Protein AF-A0AAD9AFP1-F1 (afdb_monomer)

Sequence (268 aa):
MPNVSGFPTEAKDDAIKVLGLHLDYQLKWNVHITHTLAKVRQKMYQMRRVCGSTWGPDVLKLRHQYITSVRPIFAYTCALWYVVRRTKGTRCKWSLCQALVNKLETEQTQCLKQFFGAYQRVSGDILCKEFFVEKLCVFLGGSHPLNVAYREAKALVWMVADDELQLRIRADPKLAENSALRRLRRKQLIGDVVKKMSHFKSQDLWQKFVIRYLSQAAAFNENCPAIQGIWGQHNLKIWVDMPKAQSTILLHIRTGFNGLNATLHLDL

Foldseek 3Di:
DPPDPPDPPDDPDQFDADPNATHGPQLQCPVRLVVLLVVLVVQLVVCCVADALQDHDFLLVLLVCCVPPRLVSLLPPLLPQQADDDDPDDDPSNHHDVVSLVVQQVSCLVSLCGSQNHDPPFDSLLSCQLQVNFRSNLVSVLSHCVHVCVVVVVVVLCVVLVVVVVVVCVVPVVCPPDPVSVVVSSVVSSVVVSVVSSQVVSQVVLVVVLVVLCPDPPNQDNPQQSNDDTRDPVSNVVRPPDRSNRSSCVSCSNRQNNVDSHGPPPPD

Nearest PDB structures (foldseek):
  8ipt-assembly2_E  TM=1.413E-01  e=5.303E+00  Escherichia coli BL21(DE3)

Organism: NCBI:txid1836956

Secondary structure (DSSP, 8-state):
----TTS-SS-SSSEEEETTEEEETT---HHHHHHHHHHHHHHHHHHTTT--SS-SS-HHHHHHHIIIIIHHHHHTTHHHH-----SSSS--TTSPPHHHHHHHHHHHHHHHHHHHT--TTS-HHHHHHHTT---HHHHHHHH-TT-THHHHHHHHHHHHHHHHHHHHHHH-GGGSS-HHHHHHHHHHHHHHHHHHHHHHHHHHHHHHHHHHHHT-TT-S-TT-TTTSS-SSTHHHHTTTT--HHHHHHHHHHHHS-SSSSS------

pLDDT: mean 80.56, std 16.27, range [33.69, 97.81]

Radius of gyration: 21.83 Å; Cα contacts (8 Å, |Δi|>4): 255; chains: 1; bounding box: 66×41×58 Å

Mean predicted aligned error: 9.56 Å

Structure (mmCIF, N/CA/C/O backbone):
data_AF-A0AAD9AFP1-F1
#
_entry.id   AF-A0AAD9AFP1-F1
#
loop_
_atom_site.group_PDB
_atom_site.id
_atom_site.type_symbol
_atom_site.label_atom_id
_atom_site.label_alt_id
_atom_site.label_comp_id
_atom_site.label_asym_id
_atom_site.label_entity_id
_atom_site.label_seq_id
_atom_site.pdbx_PDB_ins_code
_atom_site.Cartn_x
_atom_site.Cartn_y
_atom_site.Cartn_z
_atom_site.occupancy
_atom_site.B_iso_or_equiv
_atom_site.auth_seq_id
_atom_site.auth_comp_id
_atom_site.auth_asym_id
_atom_site.auth_atom_id
_atom_site.pdbx_PDB_model_num
ATOM 1 N N . MET A 1 1 ? -34.773 -4.484 2.919 1.00 52.62 1 MET A N 1
ATOM 2 C CA . MET A 1 1 ? -33.947 -5.091 1.845 1.00 52.62 1 MET A CA 1
ATOM 3 C C . MET A 1 1 ? -34.736 -5.089 0.540 1.00 52.62 1 MET A C 1
ATOM 5 O O . MET A 1 1 ? -35.953 -4.956 0.627 1.00 52.62 1 MET A O 1
ATOM 9 N N . PRO A 1 2 ? -34.115 -5.221 -0.651 1.00 50.28 2 PRO A N 1
ATOM 10 C CA . PRO A 1 2 ? -34.875 -5.691 -1.808 1.00 50.28 2 PRO A CA 1
ATOM 11 C C . PRO A 1 2 ? -35.528 -7.025 -1.424 1.00 50.28 2 PRO A C 1
ATOM 13 O O . PRO A 1 2 ? -34.870 -7.865 -0.810 1.00 50.28 2 PRO A O 1
ATOM 16 N N . ASN A 1 3 ? -36.822 -7.175 -1.698 1.00 58.53 3 ASN A N 1
ATOM 17 C CA . ASN A 1 3 ? -37.579 -8.381 -1.370 1.00 58.53 3 ASN A CA 1
ATOM 18 C C . ASN A 1 3 ? -37.143 -9.514 -2.311 1.00 58.53 3 ASN A C 1
ATOM 20 O O . ASN A 1 3 ? -37.758 -9.755 -3.346 1.00 58.53 3 ASN A O 1
ATOM 24 N N . VAL A 1 4 ? -35.997 -10.118 -2.004 1.00 67.81 4 VAL A N 1
ATOM 25 C CA . VAL A 1 4 ? -35.438 -11.250 -2.737 1.00 67.81 4 VAL A CA 1
ATOM 26 C C . VAL A 1 4 ? -35.825 -12.507 -1.973 1.00 67.81 4 VAL A C 1
ATOM 28 O O . VAL A 1 4 ? -35.475 -12.658 -0.802 1.00 67.81 4 VAL A O 1
ATOM 31 N N . SER A 1 5 ? -36.552 -13.404 -2.633 1.00 66.00 5 SER A N 1
ATOM 32 C CA . SER A 1 5 ? -36.977 -14.686 -2.068 1.00 66.00 5 SER A CA 1
ATOM 33 C C . SER A 1 5 ? -35.794 -15.441 -1.448 1.00 66.00 5 SER A C 1
ATOM 35 O O . SER A 1 5 ? -34.781 -15.650 -2.117 1.00 66.00 5 SER A O 1
ATOM 37 N N . GLY A 1 6 ? -35.925 -15.857 -0.186 1.00 68.06 6 GLY A N 1
ATOM 38 C CA . GLY A 1 6 ? -34.900 -16.620 0.538 1.00 68.06 6 GLY A CA 1
ATOM 39 C C . GLY A 1 6 ? -33.896 -15.788 1.346 1.00 68.06 6 GLY A C 1
ATOM 40 O O . GLY A 1 6 ? -33.058 -16.372 2.031 1.00 68.06 6 GLY A O 1
ATOM 41 N N . PHE A 1 7 ? -33.972 -14.453 1.319 1.00 63.91 7 PHE A N 1
ATOM 42 C CA . PHE A 1 7 ? -33.204 -13.606 2.238 1.00 63.91 7 PHE A CA 1
ATOM 43 C C . PHE A 1 7 ? -33.975 -13.357 3.545 1.00 63.91 7 PHE A C 1
ATOM 45 O O . PHE A 1 7 ? -35.190 -13.159 3.493 1.00 63.91 7 PHE A O 1
ATOM 52 N N . PRO A 1 8 ? -33.294 -13.326 4.710 1.00 65.69 8 PRO A N 1
ATOM 53 C CA . PRO A 1 8 ? -33.932 -12.956 5.966 1.00 65.69 8 PRO A CA 1
ATOM 54 C C . PRO A 1 8 ? -34.554 -11.564 5.840 1.00 65.69 8 PRO A C 1
ATOM 56 O O . PRO A 1 8 ? -33.875 -10.607 5.460 1.00 65.69 8 PRO A O 1
ATOM 59 N N . THR A 1 9 ? -35.841 -11.450 6.165 1.00 61.22 9 THR A N 1
ATOM 60 C CA . THR A 1 9 ? -36.551 -10.163 6.214 1.00 61.22 9 THR A CA 1
ATOM 61 C C . THR A 1 9 ? -35.959 -9.258 7.298 1.00 61.22 9 THR A C 1
ATOM 63 O O . THR A 1 9 ? -35.863 -8.047 7.105 1.00 61.22 9 THR A O 1
ATOM 66 N N . GLU A 1 10 ? -35.465 -9.877 8.375 1.00 59.66 10 GLU A N 1
ATOM 67 C CA . GLU A 1 10 ? -34.724 -9.272 9.477 1.00 59.66 10 GLU A CA 1
ATOM 68 C C . GLU A 1 10 ? -33.545 -10.191 9.840 1.00 59.66 10 GLU A C 1
ATOM 70 O O . GLU A 1 10 ? -33.703 -11.378 10.120 1.00 59.66 10 GLU A O 1
ATOM 75 N N . ALA A 1 11 ? -32.331 -9.665 9.790 1.00 56.94 11 ALA A N 1
ATOM 76 C CA . ALA A 1 11 ? -31.137 -10.264 10.373 1.00 56.94 11 ALA A CA 1
ATOM 77 C C . ALA A 1 11 ? -31.038 -9.875 11.852 1.00 56.94 11 ALA A C 1
ATOM 79 O O . ALA A 1 11 ? -31.116 -8.698 12.204 1.00 56.94 11 ALA A O 1
ATOM 80 N N . LYS A 1 12 ? -30.828 -10.889 12.697 1.00 58.97 12 LYS A N 1
ATOM 81 C CA . LYS A 1 12 ? -30.566 -10.749 14.139 1.00 58.97 12 LYS A CA 1
ATOM 82 C C . LYS A 1 12 ? -29.267 -9.987 14.447 1.00 58.97 12 LYS A C 1
ATOM 84 O O . LYS A 1 12 ? -29.145 -9.435 15.532 1.00 58.97 12 LYS A O 1
ATOM 89 N N . ASP A 1 13 ? -28.345 -9.944 13.484 1.00 64.50 13 ASP A N 1
ATOM 90 C CA . ASP A 1 13 ? -27.080 -9.209 13.526 1.00 64.50 13 ASP A CA 1
ATOM 91 C C . ASP A 1 13 ? -27.130 -8.032 12.532 1.00 64.50 13 ASP A C 1
ATOM 93 O O . ASP A 1 13 ? -27.730 -8.157 11.464 1.00 64.50 13 ASP A O 1
ATOM 97 N N . ASP A 1 14 ? -26.447 -6.916 12.816 1.00 75.62 14 ASP A N 1
ATOM 98 C CA . ASP A 1 14 ? -26.404 -5.693 11.977 1.00 75.62 14 ASP A CA 1
ATOM 99 C C . ASP A 1 14 ? -25.990 -5.914 10.496 1.00 75.62 14 ASP A C 1
ATOM 101 O O . ASP A 1 14 ? -26.067 -4.995 9.674 1.00 75.62 14 ASP A O 1
ATOM 105 N N . ALA A 1 15 ? -25.517 -7.113 10.127 1.00 82.56 15 ALA A N 1
ATOM 106 C CA . ALA A 1 15 ? -25.161 -7.471 8.758 1.00 82.56 15 ALA A CA 1
ATOM 107 C C . ALA A 1 15 ? -25.359 -8.965 8.440 1.00 82.56 15 ALA A C 1
ATOM 109 O O . ALA A 1 15 ? -25.076 -9.840 9.255 1.00 82.56 15 ALA A O 1
ATOM 110 N N . ILE A 1 16 ? -25.717 -9.266 7.188 1.00 87.25 16 ILE A N 1
ATOM 111 C CA . ILE A 1 16 ? -25.839 -10.634 6.656 1.00 87.25 16 ILE A CA 1
ATOM 112 C C . ILE A 1 16 ? -24.536 -11.044 5.967 1.00 87.25 16 ILE A C 1
ATOM 114 O O . ILE A 1 16 ? -23.985 -10.293 5.160 1.00 87.25 16 ILE A O 1
ATOM 118 N N . LYS A 1 17 ? -24.048 -12.261 6.225 1.00 88.75 17 LYS A N 1
ATOM 119 C CA . LYS A 1 17 ? -22.860 -12.802 5.553 1.00 88.75 17 LYS A CA 1
ATOM 120 C C . LYS A 1 17 ? -23.237 -13.544 4.267 1.00 88.75 17 LYS A C 1
ATOM 122 O O . LYS A 1 17 ? -23.868 -14.592 4.320 1.00 88.75 17 LYS A O 1
ATOM 127 N N . VAL A 1 18 ? -22.768 -13.056 3.120 1.00 88.12 18 VAL A N 1
ATOM 128 C CA . VAL A 1 18 ? -22.972 -13.671 1.796 1.00 88.12 18 VAL A CA 1
ATOM 129 C C . VAL A 1 18 ? -21.621 -13.899 1.135 1.00 88.12 18 VAL A C 1
ATOM 131 O O . VAL A 1 18 ? -20.895 -12.945 0.879 1.00 88.12 18 VAL A O 1
ATOM 134 N N . LEU A 1 19 ? -21.248 -15.159 0.880 1.00 87.69 19 LEU A N 1
ATOM 135 C CA . LEU A 1 19 ? -19.955 -15.522 0.270 1.00 87.69 19 LEU A CA 1
ATOM 136 C C . LEU A 1 19 ? -18.740 -14.853 0.960 1.00 87.69 19 LEU A C 1
ATOM 138 O O . LEU A 1 19 ? -17.731 -14.560 0.337 1.00 87.69 19 LEU A O 1
ATOM 142 N N . GLY A 1 20 ? -18.826 -14.570 2.265 1.00 86.19 20 GLY A N 1
ATOM 143 C CA . GLY A 1 20 ? -17.767 -13.885 3.021 1.00 86.19 20 GLY A CA 1
ATOM 144 C C . GLY A 1 20 ? -17.787 -12.349 2.974 1.00 86.19 20 GLY A C 1
ATOM 145 O O . GLY A 1 20 ? -16.984 -11.732 3.678 1.00 86.19 20 GLY A O 1
ATOM 146 N N . LEU A 1 21 ? -18.703 -11.738 2.216 1.00 89.38 21 LEU A N 1
ATOM 147 C CA . LEU A 1 21 ? -19.071 -10.321 2.296 1.00 89.38 21 LEU A CA 1
ATOM 148 C C . LEU A 1 21 ? -20.077 -10.119 3.436 1.00 89.38 21 LEU A C 1
ATOM 150 O O . LEU A 1 21 ? -20.989 -10.924 3.587 1.00 89.38 21 LEU A O 1
ATOM 154 N N . HIS A 1 22 ? -19.933 -9.048 4.218 1.00 90.06 22 HIS A N 1
ATOM 155 C CA . HIS A 1 22 ? -20.908 -8.688 5.254 1.00 90.06 22 HIS A CA 1
ATOM 156 C C . HIS A 1 22 ? -21.752 -7.510 4.753 1.00 90.06 22 HIS A C 1
ATOM 158 O O . HIS A 1 22 ? -21.245 -6.404 4.571 1.00 90.06 22 HIS A O 1
ATOM 164 N N . LEU A 1 23 ? -23.027 -7.762 4.485 1.00 86.25 23 LEU A N 1
ATOM 165 C CA . LEU A 1 23 ? -23.978 -6.809 3.925 1.00 86.25 23 LEU A CA 1
ATOM 166 C C . LEU A 1 23 ? -24.807 -6.176 5.043 1.00 86.25 23 LEU A C 1
ATOM 168 O O . LEU A 1 23 ? -25.664 -6.832 5.625 1.00 86.25 23 LEU A O 1
ATOM 172 N N . ASP A 1 24 ? -24.544 -4.901 5.315 1.00 83.38 24 ASP A N 1
ATOM 173 C CA . ASP A 1 24 ? -25.353 -4.042 6.191 1.00 83.38 24 ASP A CA 1
ATOM 174 C C . ASP A 1 24 ? -26.558 -3.499 5.399 1.00 83.38 24 ASP A C 1
ATOM 176 O O . ASP A 1 24 ? -26.414 -3.118 4.233 1.00 83.38 24 ASP A O 1
ATOM 180 N N . TYR A 1 25 ? -27.738 -3.423 6.018 1.00 78.25 25 TYR A N 1
ATOM 181 C CA . TYR A 1 25 ? -28.971 -2.896 5.416 1.00 78.25 25 TYR A CA 1
ATOM 182 C C . TYR A 1 25 ? -28.838 -1.490 4.842 1.00 78.25 25 TYR A C 1
ATOM 184 O O . TYR A 1 25 ? -29.485 -1.148 3.852 1.00 78.25 25 TYR A O 1
ATOM 192 N N . GLN A 1 26 ? -28.017 -0.660 5.479 1.00 77.44 26 GLN A N 1
ATOM 193 C CA . GLN A 1 26 ? -27.782 0.717 5.069 1.00 77.44 26 GLN A CA 1
ATOM 194 C C . GLN A 1 26 ? -26.613 0.829 4.081 1.00 77.44 26 GLN A C 1
ATOM 196 O O . GLN A 1 26 ? -26.306 1.934 3.634 1.00 77.44 26 GLN A O 1
ATOM 201 N N . LEU A 1 27 ? -25.960 -0.295 3.744 1.00 79.81 27 LEU A N 1
ATOM 202 C CA . LEU A 1 27 ? -24.756 -0.377 2.912 1.00 79.81 27 LEU A CA 1
ATOM 203 C C . LEU A 1 27 ? -23.670 0.602 3.383 1.00 79.81 27 LEU A C 1
ATOM 205 O O . LEU A 1 27 ? -22.978 1.235 2.587 1.00 79.81 27 LEU A O 1
ATOM 209 N N . LYS A 1 28 ? -23.521 0.742 4.707 1.00 82.88 28 LYS A N 1
ATOM 210 C CA . LYS A 1 28 ? -22.452 1.548 5.311 1.00 82.88 28 LYS A CA 1
ATOM 211 C C . LYS A 1 28 ? -21.095 0.849 5.256 1.00 82.88 28 LYS A C 1
ATOM 213 O O . LYS A 1 28 ? -20.069 1.514 5.363 1.00 82.88 28 LYS A O 1
ATOM 218 N N . TRP A 1 29 ? -21.089 -0.478 5.117 1.00 88.25 29 TRP A N 1
ATOM 219 C CA . TRP A 1 29 ? -19.901 -1.336 5.013 1.00 88.25 29 TRP A CA 1
ATOM 220 C C . TRP A 1 29 ? -18.992 -1.383 6.252 1.00 88.25 29 TRP A C 1
ATOM 222 O O . TRP A 1 29 ? -17.948 -2.027 6.200 1.00 88.25 29 TRP A O 1
ATOM 232 N N . ASN A 1 30 ? -19.370 -0.776 7.383 1.00 89.75 30 ASN A N 1
ATOM 233 C CA . ASN A 1 30 ? -18.541 -0.764 8.598 1.00 89.75 30 ASN A CA 1
ATOM 234 C C . ASN A 1 30 ? -18.188 -2.180 9.074 1.00 89.75 30 ASN A C 1
ATOM 236 O O . ASN A 1 30 ? -17.012 -2.491 9.251 1.00 89.75 30 ASN A O 1
ATOM 240 N N . VAL A 1 31 ? -19.200 -3.042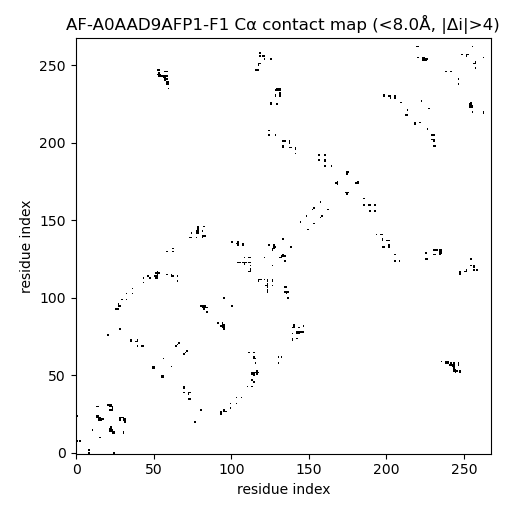 9.224 1.00 91.00 31 VAL A N 1
ATOM 241 C CA . VAL A 1 31 ? -19.030 -4.433 9.673 1.00 91.00 31 VAL A CA 1
ATOM 242 C C . VAL A 1 31 ? -18.117 -5.202 8.717 1.00 91.00 31 VAL A C 1
ATOM 244 O O . VAL A 1 31 ? -17.180 -5.874 9.150 1.00 91.00 31 VAL A O 1
ATOM 247 N N . HIS A 1 32 ? -18.318 -5.038 7.404 1.00 92.44 32 HIS A N 1
ATOM 248 C CA . HIS A 1 32 ? -17.470 -5.671 6.397 1.00 92.44 32 HIS A CA 1
ATOM 249 C C . HIS A 1 32 ? -16.009 -5.245 6.508 1.00 92.44 32 HIS A C 1
ATOM 251 O O . HIS A 1 32 ? -15.131 -6.105 6.559 1.00 92.44 32 HIS A O 1
ATOM 257 N N . ILE A 1 33 ? -15.744 -3.938 6.579 1.00 93.69 33 ILE A N 1
ATOM 258 C CA . ILE A 1 33 ? -14.379 -3.423 6.694 1.00 93.69 33 ILE A CA 1
ATOM 259 C C . ILE A 1 33 ? -13.726 -3.942 7.974 1.00 93.69 33 ILE A C 1
ATOM 261 O O . ILE A 1 33 ? -12.599 -4.420 7.907 1.00 93.69 33 ILE A O 1
ATOM 265 N N . THR A 1 34 ? -14.423 -3.946 9.112 1.00 94.38 34 THR A N 1
ATOM 266 C CA . THR A 1 34 ? -13.888 -4.490 10.371 1.00 94.38 34 THR A CA 1
ATOM 267 C C . THR A 1 34 ? -13.458 -5.952 10.224 1.00 94.38 34 THR A C 1
ATOM 269 O O . THR A 1 34 ? -12.332 -6.295 10.590 1.00 94.38 34 THR A O 1
ATOM 272 N N . HIS A 1 35 ? -14.289 -6.806 9.620 1.00 94.56 35 HIS A N 1
ATOM 273 C CA . HIS A 1 35 ? -13.925 -8.204 9.367 1.00 94.56 35 HIS A CA 1
ATOM 274 C C . HIS A 1 35 ? -12.781 -8.358 8.356 1.00 94.56 35 HIS A C 1
ATOM 276 O O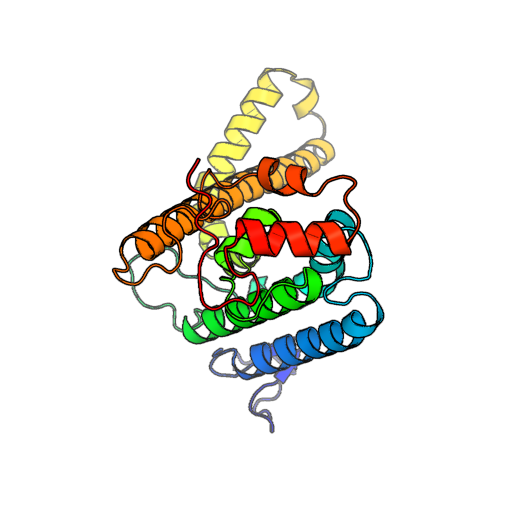 . HIS A 1 35 ? -11.896 -9.192 8.552 1.00 94.56 35 HIS A O 1
ATOM 282 N N . THR A 1 36 ? -12.761 -7.561 7.287 1.00 95.81 36 THR A N 1
ATOM 283 C CA . THR A 1 36 ? -11.671 -7.567 6.300 1.00 95.81 36 THR A CA 1
ATOM 284 C C . THR A 1 36 ? -10.345 -7.174 6.952 1.00 95.81 36 THR A C 1
ATOM 286 O O . THR A 1 36 ? -9.343 -7.864 6.770 1.00 95.81 36 THR A O 1
ATOM 289 N N . LEU A 1 37 ? -10.340 -6.131 7.786 1.00 97.06 37 LEU A N 1
ATOM 290 C CA . LEU A 1 37 ? -9.156 -5.706 8.533 1.00 97.06 37 LEU A CA 1
ATOM 291 C C . LEU A 1 37 ? -8.719 -6.747 9.565 1.00 97.06 37 LEU A C 1
ATOM 293 O O . LEU A 1 37 ? -7.524 -6.988 9.708 1.00 97.06 37 LEU A O 1
ATOM 297 N N . ALA A 1 38 ? -9.653 -7.423 10.237 1.00 96.88 38 ALA A N 1
ATOM 298 C CA . ALA A 1 38 ? -9.321 -8.528 11.135 1.00 96.88 38 ALA A CA 1
ATOM 299 C C . ALA A 1 38 ? -8.590 -9.664 10.397 1.00 96.88 38 ALA A C 1
ATOM 301 O O . ALA A 1 38 ? -7.555 -10.133 10.869 1.00 96.88 38 ALA A O 1
ATOM 302 N N . LYS A 1 39 ? -9.053 -10.045 9.196 1.00 97.00 39 LYS A N 1
ATOM 303 C CA . LYS A 1 39 ? -8.369 -11.040 8.348 1.00 97.00 39 LYS A CA 1
ATOM 304 C C . LYS A 1 39 ? -6.976 -10.579 7.924 1.00 97.00 39 LYS A C 1
ATOM 306 O O . LYS A 1 39 ? -6.029 -11.362 7.972 1.00 97.00 39 LYS A O 1
ATOM 311 N N . VAL A 1 40 ? -6.834 -9.311 7.534 1.00 97.81 40 VAL A N 1
ATOM 312 C CA . VAL A 1 40 ? -5.529 -8.725 7.192 1.00 97.81 40 VAL A CA 1
ATOM 313 C C . VAL A 1 40 ? -4.590 -8.786 8.392 1.00 97.81 40 VAL A C 1
ATOM 315 O O . VAL A 1 40 ? -3.480 -9.292 8.267 1.00 97.81 40 VAL A O 1
ATOM 318 N N . ARG A 1 41 ? -5.034 -8.352 9.572 1.00 97.44 41 ARG A N 1
ATOM 319 C CA . ARG A 1 41 ? -4.228 -8.375 10.800 1.00 97.44 41 ARG A CA 1
ATOM 320 C C . ARG A 1 41 ? -3.841 -9.792 11.210 1.00 97.44 41 ARG A C 1
ATOM 322 O O . ARG A 1 41 ? -2.694 -10.014 11.584 1.00 97.44 41 ARG A O 1
ATOM 329 N N . GLN A 1 42 ? -4.742 -10.763 11.066 1.00 97.31 42 GLN A N 1
ATOM 330 C CA . GLN A 1 42 ? -4.425 -12.176 11.279 1.00 97.31 42 GLN A CA 1
ATOM 331 C C . GLN A 1 42 ? -3.335 -12.653 10.310 1.00 97.31 42 GLN A C 1
ATOM 333 O O . GLN A 1 42 ? -2.376 -13.305 10.729 1.00 97.31 42 GLN A O 1
ATOM 338 N N . LYS A 1 43 ? -3.424 -12.280 9.026 1.00 96.50 43 LYS A N 1
ATOM 339 C CA . LYS A 1 43 ? -2.372 -12.583 8.050 1.00 96.50 43 LYS A CA 1
ATOM 340 C C . LYS A 1 43 ? -1.050 -11.922 8.439 1.00 96.50 43 LYS A C 1
ATOM 342 O O . LYS A 1 43 ? -0.018 -12.585 8.432 1.00 96.50 43 LYS A O 1
ATOM 347 N N . MET A 1 44 ? -1.075 -10.653 8.837 1.00 96.00 44 MET A N 1
ATOM 348 C CA . MET A 1 44 ? 0.109 -9.922 9.292 1.00 96.00 44 MET A CA 1
ATOM 349 C C . MET A 1 44 ? 0.743 -10.551 10.533 1.00 96.00 44 MET A C 1
ATOM 351 O O . MET A 1 44 ? 1.967 -10.612 10.617 1.00 96.00 44 MET A O 1
ATOM 355 N N . TYR A 1 45 ? -0.058 -11.069 11.467 1.00 96.12 45 TYR A N 1
ATOM 356 C CA . TYR A 1 45 ? 0.438 -11.798 12.632 1.00 96.12 45 TYR A CA 1
ATOM 357 C C . TYR A 1 45 ? 1.233 -13.041 12.216 1.00 96.12 45 TYR A C 1
ATOM 359 O O . TYR A 1 45 ? 2.352 -13.238 12.683 1.00 96.12 45 TYR A O 1
ATOM 367 N N . GLN A 1 46 ? 0.724 -13.823 11.259 1.00 94.50 46 GLN A N 1
ATOM 368 C CA . GLN A 1 46 ? 1.456 -14.966 10.701 1.00 94.50 46 GLN A CA 1
ATOM 369 C C . GLN A 1 46 ? 2.762 -14.534 10.017 1.00 94.50 46 GLN A C 1
ATOM 371 O O . GLN A 1 46 ? 3.783 -15.205 10.154 1.00 94.50 46 GLN A O 1
ATOM 376 N N . MET A 1 47 ? 2.758 -13.397 9.314 1.00 93.62 47 MET A N 1
ATOM 377 C CA . MET A 1 47 ? 3.949 -12.888 8.621 1.00 93.62 47 MET A CA 1
ATOM 378 C C . MET A 1 47 ? 5.073 -12.454 9.566 1.00 93.62 47 MET A C 1
ATOM 380 O O . MET A 1 47 ? 6.225 -12.459 9.144 1.00 93.62 47 MET A O 1
ATOM 384 N N . ARG A 1 48 ? 4.796 -12.180 10.851 1.00 93.56 48 ARG A N 1
ATOM 385 C CA . ARG A 1 48 ? 5.850 -11.902 11.852 1.00 93.56 48 ARG A CA 1
ATOM 386 C C . ARG A 1 48 ? 6.834 -13.060 12.028 1.00 93.56 48 ARG A C 1
ATOM 388 O O . ARG A 1 48 ? 7.944 -12.845 12.492 1.00 93.56 48 ARG A O 1
ATOM 395 N N . ARG A 1 49 ? 6.432 -14.281 11.660 1.00 92.38 49 ARG A N 1
ATOM 396 C CA . ARG A 1 49 ? 7.288 -15.476 11.696 1.00 92.38 49 ARG A CA 1
ATOM 397 C C . ARG A 1 49 ? 8.158 -15.635 10.447 1.00 92.38 49 ARG A C 1
ATOM 399 O O . ARG A 1 49 ? 9.067 -16.451 10.457 1.00 92.38 49 ARG A O 1
ATOM 406 N N . VAL A 1 50 ? 7.866 -14.889 9.381 1.00 90.25 50 VAL A N 1
ATOM 407 C CA . VAL A 1 50 ? 8.543 -14.994 8.076 1.00 90.25 50 VAL A CA 1
ATOM 408 C C . VAL A 1 50 ? 9.513 -13.839 7.853 1.00 90.25 50 VAL A C 1
ATOM 410 O O . VAL A 1 50 ? 10.552 -14.017 7.222 1.00 90.25 50 VAL A O 1
ATOM 413 N N . CYS A 1 51 ? 9.183 -12.657 8.366 1.00 92.19 51 CYS A N 1
ATOM 414 C CA . CYS A 1 51 ? 10.035 -11.486 8.260 1.00 92.19 51 CYS A CA 1
ATOM 415 C C . CYS A 1 51 ? 9.950 -10.616 9.513 1.00 92.19 51 CYS A C 1
ATOM 417 O O . CYS A 1 51 ? 8.877 -10.441 10.102 1.00 92.19 51 CYS A O 1
ATOM 419 N N . GLY A 1 52 ? 11.083 -10.013 9.858 1.00 90.38 52 GLY A N 1
ATOM 420 C CA . GLY A 1 52 ? 11.191 -8.971 10.866 1.00 90.38 52 GLY A CA 1
ATOM 421 C C . GLY A 1 52 ? 11.720 -7.671 10.275 1.00 90.38 52 GLY A C 1
ATOM 422 O O . GLY A 1 52 ? 11.724 -7.460 9.061 1.00 90.38 52 GLY A O 1
ATOM 423 N N . SER A 1 53 ? 12.185 -6.786 11.155 1.00 89.50 53 SER A N 1
ATOM 424 C CA . SER A 1 53 ? 12.754 -5.500 10.753 1.00 89.50 53 SER A CA 1
ATOM 425 C C . SER A 1 53 ? 14.022 -5.678 9.920 1.00 89.50 53 SER A C 1
ATOM 427 O O . SER A 1 53 ? 14.117 -5.104 8.843 1.00 89.50 53 SER A O 1
ATOM 429 N N . THR A 1 54 ? 14.967 -6.502 10.375 1.00 90.94 54 THR A N 1
ATOM 430 C CA . THR A 1 54 ? 16.291 -6.679 9.748 1.00 90.94 54 THR A CA 1
ATOM 431 C C . THR A 1 54 ? 16.524 -8.065 9.149 1.00 90.94 54 THR A C 1
ATOM 433 O O . THR A 1 54 ? 17.501 -8.261 8.435 1.00 90.94 54 THR A O 1
ATOM 436 N N . TRP A 1 55 ? 15.626 -9.023 9.380 1.00 93.38 55 TRP A N 1
ATOM 437 C CA . TRP A 1 55 ? 15.746 -10.400 8.896 1.00 93.38 55 TRP A CA 1
ATOM 438 C C . TRP A 1 55 ? 14.541 -10.811 8.046 1.00 93.38 55 TRP A C 1
ATOM 440 O O . TRP A 1 55 ? 13.453 -10.238 8.154 1.00 93.38 55 TRP A O 1
ATOM 450 N N . GLY A 1 56 ? 14.737 -11.820 7.199 1.00 93.75 56 GLY A N 1
ATOM 451 C CA . GLY A 1 56 ? 13.723 -12.344 6.285 1.00 93.75 56 GLY A CA 1
ATOM 452 C C . GLY A 1 56 ? 14.145 -12.243 4.815 1.00 93.75 56 GLY A C 1
ATOM 453 O O . GLY A 1 56 ? 15.315 -11.984 4.526 1.00 93.75 56 GLY A O 1
ATOM 454 N N . PRO A 1 57 ? 13.202 -12.465 3.884 1.00 93.69 57 PRO A N 1
ATOM 455 C CA . PRO A 1 57 ? 13.456 -12.389 2.449 1.00 93.69 57 PRO A CA 1
ATOM 456 C C . PRO A 1 57 ? 13.875 -10.991 1.974 1.00 93.69 57 PRO A C 1
ATOM 458 O O . PRO A 1 57 ? 13.636 -9.988 2.649 1.00 93.69 57 PRO A O 1
ATOM 461 N N . ASP A 1 58 ? 14.443 -10.931 0.768 1.00 92.62 58 ASP A N 1
ATOM 462 C CA . ASP A 1 58 ? 14.717 -9.671 0.073 1.00 92.62 58 ASP A CA 1
ATOM 463 C C . ASP A 1 58 ? 13.439 -8.836 -0.165 1.00 92.62 58 ASP A C 1
ATOM 465 O O . ASP A 1 58 ? 12.300 -9.319 -0.109 1.00 92.62 58 ASP A O 1
ATOM 469 N N . VAL A 1 59 ? 13.626 -7.540 -0.431 1.00 93.75 59 VAL A N 1
ATOM 470 C CA . VAL A 1 59 ? 12.528 -6.575 -0.614 1.00 93.75 59 VAL A CA 1
ATOM 471 C C . VAL A 1 59 ? 11.597 -6.970 -1.760 1.00 93.75 59 VAL A C 1
ATOM 473 O O . VAL A 1 59 ? 10.383 -6.769 -1.660 1.00 93.75 59 VAL A O 1
ATOM 476 N N . LEU A 1 60 ? 12.127 -7.549 -2.840 1.00 94.38 60 LEU A N 1
ATOM 477 C CA . LEU A 1 60 ? 11.333 -7.943 -4.003 1.00 94.38 60 LEU A CA 1
ATOM 478 C C . LEU A 1 60 ? 10.378 -9.087 -3.658 1.00 94.38 60 LEU A C 1
ATOM 480 O O . LEU A 1 60 ? 9.188 -9.013 -3.984 1.00 94.38 60 LEU A O 1
ATOM 484 N N . LYS A 1 61 ? 10.864 -10.105 -2.943 1.00 95.12 61 LYS A N 1
ATOM 485 C CA . LYS A 1 61 ? 10.067 -11.224 -2.430 1.00 95.12 61 LYS A CA 1
ATOM 486 C C . LYS A 1 61 ? 9.041 -10.747 -1.415 1.00 95.12 61 LYS A C 1
ATOM 488 O O . LYS A 1 61 ? 7.881 -11.141 -1.509 1.00 95.12 61 LYS A O 1
ATOM 493 N N . LEU A 1 62 ? 9.411 -9.844 -0.508 1.00 94.62 62 LEU A N 1
ATOM 494 C CA . LEU A 1 62 ? 8.479 -9.258 0.463 1.00 94.62 62 LEU A CA 1
ATOM 495 C C . LEU A 1 62 ? 7.363 -8.461 -0.216 1.00 94.62 62 LEU A C 1
ATOM 497 O O . LEU A 1 62 ? 6.183 -8.634 0.095 1.00 94.62 62 LEU A O 1
ATOM 501 N N . ARG A 1 63 ? 7.712 -7.627 -1.201 1.00 95.81 63 ARG A N 1
ATOM 502 C CA . ARG A 1 63 ? 6.739 -6.913 -2.031 1.00 95.81 63 ARG A CA 1
ATOM 503 C C . ARG A 1 63 ? 5.821 -7.892 -2.752 1.00 95.81 63 ARG A C 1
ATOM 505 O O . ARG A 1 63 ? 4.605 -7.697 -2.757 1.00 95.81 63 ARG A O 1
ATOM 512 N N . HIS A 1 64 ? 6.386 -8.931 -3.361 1.00 95.62 64 HIS A N 1
ATOM 513 C CA . HIS A 1 64 ? 5.614 -9.964 -4.036 1.00 95.62 64 HIS A CA 1
ATOM 514 C C . HIS A 1 64 ? 4.630 -10.631 -3.067 1.00 95.62 64 HIS A C 1
ATOM 516 O O . HIS A 1 64 ? 3.443 -10.707 -3.363 1.00 95.62 64 HIS A O 1
ATOM 522 N N . GLN A 1 65 ? 5.082 -10.993 -1.868 1.00 94.88 65 GLN A N 1
ATOM 523 C CA . GLN A 1 65 ? 4.265 -11.600 -0.822 1.00 94.88 65 GLN A CA 1
ATOM 524 C C . GLN A 1 65 ? 3.138 -10.681 -0.328 1.00 94.88 65 GLN A C 1
ATOM 526 O O . GLN A 1 65 ? 2.016 -11.149 -0.123 1.00 94.88 65 GLN A O 1
ATOM 531 N N . TYR A 1 66 ? 3.372 -9.372 -0.190 1.00 96.06 66 TYR A N 1
ATOM 532 C CA . TYR A 1 66 ? 2.296 -8.410 0.082 1.00 96.06 66 TYR A CA 1
ATOM 533 C C . TYR A 1 66 ? 1.233 -8.435 -1.030 1.00 96.06 66 TYR A C 1
ATOM 535 O O . TYR A 1 66 ? 0.033 -8.518 -0.752 1.00 96.06 66 TYR A O 1
ATOM 543 N N . ILE A 1 67 ? 1.669 -8.400 -2.294 1.00 95.75 67 ILE A N 1
ATOM 544 C CA . ILE A 1 67 ? 0.784 -8.381 -3.468 1.00 95.75 67 ILE A CA 1
ATOM 545 C C . ILE A 1 67 ? -0.017 -9.678 -3.600 1.00 95.75 67 ILE A C 1
ATOM 547 O O . ILE A 1 67 ? -1.189 -9.620 -3.963 1.00 95.75 67 ILE A O 1
ATOM 551 N N . THR A 1 68 ? 0.582 -10.831 -3.313 1.00 96.06 68 THR A N 1
ATOM 552 C CA . THR A 1 68 ? -0.056 -12.139 -3.517 1.00 96.06 68 THR A CA 1
ATOM 553 C C . THR A 1 68 ? -0.843 -12.635 -2.313 1.00 96.06 68 THR A C 1
ATOM 555 O O . THR A 1 68 ? -1.728 -13.466 -2.488 1.00 96.06 68 THR A O 1
ATOM 558 N N . SER A 1 69 ? -0.568 -12.141 -1.101 1.00 94.88 69 SER A N 1
ATOM 559 C CA . SER A 1 69 ? -1.166 -12.707 0.118 1.00 94.88 69 SER A CA 1
ATOM 560 C C . SER A 1 69 ? -1.977 -11.730 0.968 1.00 94.88 69 SER A C 1
ATOM 562 O O . SER A 1 69 ? -2.921 -12.159 1.626 1.00 94.88 69 SER A O 1
ATOM 564 N N . VAL A 1 70 ? -1.663 -10.431 0.945 1.00 96.50 70 VAL A N 1
ATOM 565 C CA . VAL A 1 70 ? -2.376 -9.412 1.740 1.00 96.50 70 VAL A CA 1
ATOM 566 C C . VAL A 1 70 ? -3.322 -8.602 0.867 1.00 96.50 70 VAL A C 1
ATOM 568 O O . VAL A 1 70 ? -4.508 -8.483 1.171 1.00 96.50 70 VAL A O 1
ATOM 571 N N . ARG A 1 71 ? -2.828 -8.087 -0.262 1.00 95.62 71 ARG A N 1
ATOM 572 C CA . ARG A 1 71 ? -3.628 -7.302 -1.210 1.00 95.62 71 ARG A CA 1
ATOM 573 C C . ARG A 1 71 ? -4.918 -8.012 -1.663 1.00 95.62 71 ARG A C 1
ATOM 575 O O . ARG A 1 71 ? -5.940 -7.329 -1.734 1.00 95.62 71 ARG A O 1
ATOM 582 N N . PRO A 1 72 ? -4.948 -9.339 -1.910 1.00 95.50 72 PRO A N 1
ATOM 583 C CA . PRO A 1 72 ? -6.179 -10.018 -2.311 1.00 95.50 72 PRO A CA 1
ATOM 584 C C . PRO A 1 72 ? -7.248 -10.042 -1.217 1.00 95.50 72 PRO A C 1
ATOM 586 O O . PRO A 1 72 ? -8.430 -10.036 -1.544 1.00 95.50 72 PRO A O 1
ATOM 589 N N . ILE A 1 73 ? -6.862 -10.001 0.065 1.00 96.06 73 ILE A N 1
ATOM 590 C CA . ILE A 1 73 ? -7.816 -9.921 1.183 1.00 96.06 73 ILE A CA 1
ATOM 591 C C . ILE A 1 73 ? -8.608 -8.614 1.088 1.00 96.06 73 ILE A C 1
ATOM 593 O O . ILE A 1 73 ? -9.826 -8.622 1.241 1.00 96.06 73 ILE A O 1
ATOM 597 N N . PHE A 1 74 ? -7.933 -7.508 0.761 1.00 94.56 74 PHE A N 1
ATOM 598 C CA . PHE A 1 74 ? -8.595 -6.231 0.504 1.00 94.56 74 PHE A CA 1
ATOM 599 C C . PHE A 1 74 ? -9.383 -6.217 -0.811 1.00 94.56 74 PHE A C 1
ATOM 601 O O . PHE A 1 74 ? -10.442 -5.607 -0.879 1.00 94.56 74 PHE A O 1
ATOM 608 N N . ALA A 1 75 ? -8.871 -6.841 -1.875 1.00 92.12 75 ALA A N 1
ATOM 609 C CA . ALA A 1 75 ? -9.537 -6.829 -3.182 1.00 92.12 75 ALA A CA 1
ATOM 610 C C . ALA A 1 75 ? -10.754 -7.753 -3.261 1.00 92.12 75 ALA A C 1
ATOM 612 O O . ALA A 1 75 ? -11.570 -7.605 -4.177 1.00 92.12 75 ALA A O 1
ATOM 613 N N . TYR A 1 76 ? -10.891 -8.702 -2.335 1.00 92.06 76 TYR A N 1
ATOM 614 C CA . TYR A 1 76 ? -11.999 -9.637 -2.347 1.00 92.06 76 TYR A CA 1
ATOM 615 C C . TYR A 1 76 ? -13.334 -8.889 -2.352 1.00 92.06 76 TYR A C 1
ATOM 617 O O . TYR A 1 76 ? -13.618 -8.061 -1.485 1.00 92.06 76 TYR A O 1
ATOM 625 N N . THR A 1 77 ? -14.163 -9.169 -3.359 1.00 84.00 77 THR A N 1
ATOM 626 C CA . THR A 1 77 ? -15.479 -8.538 -3.564 1.00 84.00 77 THR A CA 1
ATOM 627 C C . THR A 1 77 ? -15.471 -7.002 -3.630 1.00 84.00 77 THR A C 1
ATOM 629 O O . THR A 1 77 ? -16.532 -6.391 -3.539 1.00 84.00 77 THR A O 1
ATOM 632 N N . CYS A 1 78 ? -14.316 -6.355 -3.852 1.00 86.88 78 CYS A N 1
ATOM 633 C CA . CYS A 1 78 ? -14.211 -4.886 -3.893 1.00 86.88 78 CYS A CA 1
ATOM 634 C C . CYS A 1 78 ? -15.119 -4.238 -4.947 1.00 86.88 78 CYS A C 1
ATOM 636 O O . CYS A 1 78 ? -15.591 -3.123 -4.756 1.00 86.88 78 CYS A O 1
ATOM 638 N N . ALA A 1 79 ? -15.441 -4.985 -6.004 1.00 79.31 79 ALA A N 1
ATOM 639 C CA . ALA A 1 79 ? -16.427 -4.647 -7.025 1.00 79.31 79 ALA A CA 1
ATOM 640 C C . ALA A 1 79 ? -17.844 -4.348 -6.497 1.00 79.31 79 ALA A C 1
ATOM 642 O O . ALA A 1 79 ? -18.665 -3.829 -7.243 1.00 79.31 79 ALA A O 1
ATOM 643 N N . LEU A 1 80 ? -18.165 -4.759 -5.270 1.00 82.31 80 LEU A N 1
ATOM 644 C CA . LEU A 1 80 ? -19.494 -4.597 -4.681 1.00 82.31 80 LEU A CA 1
ATOM 645 C C . LEU A 1 80 ? -19.530 -3.461 -3.658 1.00 82.31 80 LEU A C 1
ATOM 647 O O . LEU A 1 80 ? -20.504 -2.717 -3.599 1.00 82.31 80 LEU A O 1
ATOM 651 N N . TRP A 1 81 ? -18.474 -3.318 -2.855 1.00 84.94 81 TRP A N 1
ATOM 652 C CA . TRP A 1 81 ? -18.466 -2.416 -1.699 1.00 84.94 81 TRP A CA 1
ATOM 653 C C . TRP A 1 81 ? -17.542 -1.200 -1.859 1.00 84.94 81 TRP A C 1
ATOM 655 O O . TRP A 1 81 ? -17.715 -0.197 -1.165 1.00 84.94 81 TRP A O 1
ATOM 665 N N . TYR A 1 82 ? -16.569 -1.237 -2.778 1.00 84.50 82 TYR A N 1
ATOM 666 C CA . TYR A 1 82 ? -15.632 -0.135 -3.013 1.00 84.50 82 TYR A CA 1
ATOM 667 C C . TYR A 1 82 ? -16.114 0.778 -4.149 1.00 84.50 82 TYR A C 1
ATOM 669 O O . TYR A 1 82 ? -15.491 0.898 -5.206 1.00 84.50 82 TYR A O 1
ATOM 677 N N . VAL A 1 83 ? -17.250 1.443 -3.935 1.00 76.81 83 VAL A N 1
ATOM 678 C CA . VAL A 1 83 ? -17.813 2.389 -4.908 1.00 76.81 83 VAL A CA 1
ATOM 679 C C . VAL A 1 83 ? -17.283 3.793 -4.624 1.00 76.81 83 VAL A C 1
ATOM 681 O O . VAL A 1 83 ? -17.674 4.438 -3.647 1.00 76.81 83 VAL A O 1
ATOM 684 N N . VAL A 1 84 ? -16.386 4.273 -5.491 1.00 65.50 84 VAL A N 1
ATOM 685 C CA . VAL A 1 84 ? -15.777 5.608 -5.387 1.00 65.50 84 VAL A CA 1
ATOM 686 C C . VAL A 1 84 ? -16.405 6.560 -6.396 1.00 65.50 84 VAL A C 1
ATOM 688 O O . VAL A 1 84 ? -16.400 6.324 -7.603 1.00 65.50 84 VAL A O 1
ATOM 691 N N . ARG A 1 85 ? -16.910 7.680 -5.883 1.00 64.31 85 ARG A N 1
ATOM 692 C CA . ARG A 1 85 ? -17.484 8.785 -6.652 1.00 64.31 85 ARG A CA 1
ATOM 693 C C . ARG A 1 85 ? -16.424 9.442 -7.549 1.00 64.31 85 ARG A C 1
ATOM 695 O O . ARG A 1 85 ? -15.356 9.796 -7.058 1.00 64.31 85 ARG A O 1
ATOM 702 N N . ARG A 1 86 ? -16.717 9.641 -8.843 1.00 53.91 86 ARG A N 1
ATOM 703 C CA . ARG A 1 86 ? -15.813 10.346 -9.780 1.00 53.91 86 ARG A CA 1
ATOM 704 C C . ARG A 1 86 ? -16.288 11.737 -10.218 1.00 53.91 86 ARG A C 1
ATOM 706 O O . ARG A 1 86 ? -15.460 12.516 -10.668 1.00 53.91 86 ARG A O 1
ATOM 713 N N . THR A 1 87 ? -17.560 12.088 -10.028 1.00 47.25 87 THR A N 1
ATOM 714 C CA . THR A 1 87 ? -18.143 13.354 -10.513 1.00 47.25 87 THR A CA 1
ATOM 715 C C . THR A 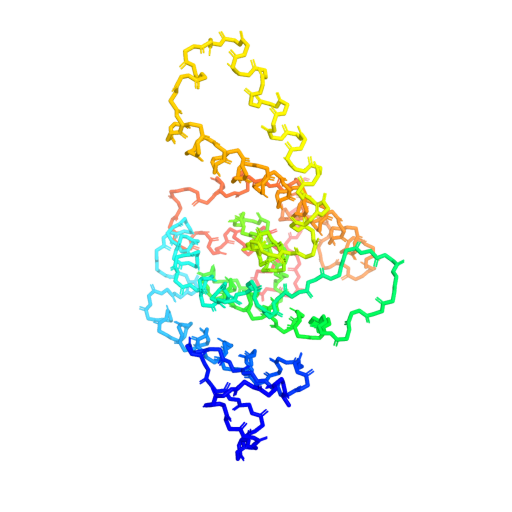1 87 ? -18.579 14.303 -9.387 1.00 47.25 87 THR A C 1
ATOM 717 O O . THR A 1 87 ? -19.012 13.893 -8.300 1.00 47.25 87 THR A O 1
ATOM 720 N N . LYS A 1 88 ? -18.450 15.614 -9.637 1.00 46.12 88 LYS A N 1
ATOM 721 C CA . LYS A 1 88 ? -18.965 16.705 -8.792 1.00 46.12 88 LYS A CA 1
ATOM 722 C C . LYS A 1 88 ? -20.509 16.771 -8.919 1.00 46.12 88 LYS A C 1
ATOM 724 O O . LYS A 1 88 ? -21.017 17.580 -9.672 1.00 46.12 88 LYS A O 1
ATOM 729 N N . GLY A 1 89 ? -21.250 15.886 -8.238 1.00 56.28 89 GLY A N 1
ATOM 730 C CA . GLY A 1 89 ? -22.730 15.845 -8.239 1.00 56.28 89 GLY A CA 1
ATOM 731 C C . GLY A 1 89 ? -23.369 15.392 -6.910 1.00 56.28 89 GLY A C 1
ATOM 732 O O . GLY A 1 89 ? -22.762 15.499 -5.847 1.00 56.28 89 GLY A O 1
ATOM 733 N N . THR A 1 90 ? -24.601 14.887 -6.917 1.00 52.28 90 THR A N 1
ATOM 734 C CA . THR A 1 90 ? -25.292 14.411 -5.699 1.00 52.28 90 THR A CA 1
ATOM 735 C C . THR A 1 90 ? -24.543 13.230 -5.058 1.00 52.28 90 THR A C 1
ATOM 737 O O . THR A 1 90 ? -23.963 12.389 -5.745 1.00 52.28 90 THR A O 1
ATOM 740 N N . ARG A 1 91 ? -24.490 13.159 -3.719 1.00 54.75 91 ARG A N 1
ATOM 741 C CA . ARG A 1 91 ? -23.837 12.053 -2.992 1.00 54.75 91 ARG A CA 1
ATOM 742 C C . ARG A 1 91 ? -24.543 10.738 -3.328 1.00 54.75 91 ARG A C 1
ATOM 744 O O . ARG A 1 91 ? -25.699 10.561 -2.960 1.00 54.75 91 ARG A O 1
ATOM 751 N N . CYS A 1 92 ? -23.849 9.801 -3.981 1.00 60.94 92 CYS A N 1
ATOM 752 C CA . CYS A 1 92 ? -24.338 8.427 -4.059 1.00 60.94 92 CYS A CA 1
ATOM 753 C C . CYS A 1 92 ? -24.479 7.913 -2.624 1.00 60.94 92 CYS A C 1
ATOM 755 O O . CYS A 1 92 ? -23.480 7.798 -1.916 1.00 60.94 92 CYS A O 1
ATOM 757 N N . LYS A 1 93 ? -25.710 7.622 -2.194 1.00 61.28 93 LYS A N 1
ATOM 758 C CA . LYS A 1 93 ? -26.027 7.173 -0.827 1.00 61.28 93 LYS A CA 1
ATOM 759 C C . LYS A 1 93 ? -25.159 5.989 -0.370 1.00 61.28 93 LYS A C 1
ATOM 761 O O . LYS A 1 93 ? -24.865 5.864 0.809 1.00 61.28 93 LYS A O 1
ATOM 766 N N . TRP A 1 94 ? -24.708 5.181 -1.325 1.00 68.38 94 TRP A N 1
ATOM 767 C CA . TRP A 1 94 ? -23.981 3.926 -1.129 1.00 68.38 94 TRP A CA 1
ATOM 768 C C . TRP A 1 94 ? -22.460 4.039 -1.348 1.00 68.38 94 TRP A C 1
ATOM 770 O O . TRP A 1 94 ? -21.767 3.024 -1.358 1.00 68.38 94 TRP A O 1
ATOM 780 N N . SER A 1 95 ? -21.924 5.246 -1.584 1.00 72.75 95 SER A N 1
ATOM 781 C CA . SER A 1 95 ? -20.475 5.436 -1.728 1.00 72.75 95 SER A CA 1
ATOM 782 C C . SER A 1 95 ? -19.766 5.202 -0.399 1.00 72.75 95 SER A C 1
ATOM 784 O O . SER A 1 95 ? -20.230 5.689 0.637 1.00 72.75 95 SER A O 1
ATOM 786 N N . LEU A 1 96 ? -18.603 4.552 -0.437 1.00 80.88 96 LEU A N 1
ATOM 787 C CA . LEU A 1 96 ? -17.813 4.312 0.765 1.00 80.88 96 LEU A CA 1
ATOM 788 C C . LEU A 1 96 ? -17.394 5.644 1.411 1.00 80.88 96 LEU A C 1
ATOM 790 O O . LEU A 1 96 ? -16.894 6.549 0.742 1.00 80.88 96 LEU A O 1
ATOM 794 N N . CYS A 1 97 ? -17.598 5.769 2.724 1.00 83.50 97 CYS A N 1
ATOM 795 C CA . CYS A 1 97 ? -17.193 6.965 3.459 1.00 83.50 97 CYS A CA 1
ATOM 796 C C . CYS A 1 97 ? -15.665 7.136 3.426 1.00 83.50 97 CYS A C 1
ATOM 798 O O . CYS A 1 97 ? -14.927 6.162 3.588 1.00 83.50 97 CYS A O 1
ATOM 800 N N . GLN A 1 98 ? -15.182 8.378 3.307 1.00 85.25 98 GLN A N 1
ATOM 801 C CA . GLN A 1 98 ? -13.746 8.676 3.302 1.00 85.25 98 GLN A CA 1
ATOM 802 C C . GLN A 1 98 ? -13.041 8.159 4.565 1.00 85.25 98 GLN A C 1
ATOM 804 O O . GLN A 1 98 ? -11.916 7.681 4.485 1.00 85.25 98 GLN A O 1
ATOM 809 N N . ALA A 1 99 ? -13.715 8.162 5.720 1.00 89.69 99 ALA A N 1
ATOM 810 C CA . ALA A 1 99 ? -13.167 7.597 6.952 1.00 89.69 99 ALA A CA 1
ATOM 811 C C . ALA A 1 99 ? -12.841 6.095 6.824 1.00 89.69 99 ALA A C 1
ATOM 813 O O . ALA A 1 99 ? -11.830 5.638 7.350 1.00 89.69 99 ALA A O 1
ATOM 814 N N . LEU A 1 100 ? -13.661 5.326 6.099 1.00 91.38 100 LEU A N 1
ATOM 815 C CA . LEU A 1 100 ? -13.403 3.905 5.844 1.00 91.38 100 LEU A CA 1
ATOM 816 C C . LEU A 1 100 ? -12.264 3.709 4.842 1.00 91.38 100 LEU A C 1
ATOM 818 O O . LEU A 1 100 ? -11.437 2.822 5.036 1.00 91.38 100 LEU A O 1
ATOM 822 N N . VAL A 1 101 ? -12.176 4.564 3.818 1.00 90.94 101 VAL A N 1
ATOM 823 C CA . VAL A 1 101 ? -11.023 4.586 2.902 1.00 90.94 101 VAL A CA 1
ATOM 824 C C . VAL A 1 101 ? -9.734 4.859 3.679 1.00 90.94 101 VAL A C 1
ATOM 826 O O . VAL A 1 101 ? -8.767 4.120 3.526 1.00 90.94 101 VAL A O 1
ATOM 829 N N . ASN A 1 102 ? -9.743 5.845 4.577 1.00 92.56 102 ASN A N 1
ATOM 830 C CA . ASN A 1 102 ? -8.588 6.173 5.408 1.00 92.56 102 ASN A CA 1
ATOM 831 C C . ASN A 1 102 ? -8.197 4.995 6.311 1.00 92.56 102 ASN A C 1
ATOM 833 O O . ASN A 1 102 ? -7.020 4.669 6.387 1.00 92.56 102 ASN A O 1
ATOM 837 N N . LYS A 1 103 ? -9.164 4.295 6.930 1.00 95.38 103 LYS A N 1
ATOM 838 C CA . LYS A 1 103 ? -8.881 3.074 7.712 1.00 95.38 103 LYS A CA 1
ATOM 839 C C . LYS A 1 103 ? -8.163 2.011 6.874 1.00 95.38 103 LYS A C 1
ATOM 841 O O . LYS A 1 103 ? -7.190 1.427 7.339 1.00 95.38 103 LYS A O 1
ATOM 846 N N . LEU A 1 104 ? -8.611 1.780 5.639 1.00 95.31 104 LEU A N 1
ATOM 847 C CA . LEU A 1 104 ? -7.967 0.842 4.714 1.00 95.31 104 LEU A CA 1
ATOM 848 C C . LEU A 1 104 ? -6.530 1.265 4.367 1.00 95.31 104 LEU A C 1
ATOM 850 O O . LEU A 1 104 ? -5.626 0.431 4.360 1.00 95.31 104 LEU A O 1
ATOM 854 N N . GLU A 1 105 ? -6.300 2.553 4.108 1.00 95.25 105 GLU A N 1
ATOM 855 C CA . GLU A 1 105 ? -4.965 3.091 3.810 1.00 95.25 105 GLU A CA 1
ATOM 856 C C . GLU A 1 105 ? -4.021 3.052 5.020 1.00 95.25 105 GLU A C 1
ATOM 858 O O . GLU A 1 105 ? -2.834 2.742 4.876 1.00 95.25 105 GLU A O 1
ATOM 863 N N . THR A 1 106 ? -4.534 3.314 6.224 1.00 96.69 106 THR A N 1
ATOM 864 C CA . THR A 1 106 ? -3.780 3.157 7.472 1.00 96.69 106 THR A CA 1
ATOM 865 C C . THR A 1 106 ? -3.337 1.709 7.653 1.00 96.69 106 THR A C 1
ATOM 867 O O . THR A 1 106 ? -2.172 1.455 7.953 1.00 96.69 106 THR A O 1
ATOM 870 N N . GLU A 1 107 ? -4.226 0.749 7.410 1.00 97.62 107 GLU A N 1
ATOM 871 C CA . GLU A 1 107 ? -3.912 -0.676 7.539 1.00 97.62 107 GLU A CA 1
ATOM 872 C C . GLU A 1 107 ? -2.922 -1.142 6.474 1.00 97.62 107 GLU A C 1
ATOM 874 O O . GLU A 1 107 ? -1.968 -1.846 6.802 1.00 97.62 107 GLU A O 1
ATOM 879 N N . GLN A 1 108 ? -3.054 -0.679 5.225 1.00 97.44 108 GLN A N 1
ATOM 880 C CA . GLN A 1 108 ? -2.012 -0.879 4.216 1.00 97.44 108 GLN A CA 1
ATOM 881 C C . GLN A 1 108 ? -0.668 -0.333 4.708 1.00 97.44 108 GLN A C 1
ATOM 883 O O . GLN A 1 108 ? 0.338 -1.032 4.624 1.00 97.44 108 GLN A O 1
ATOM 888 N N . THR A 1 109 ? -0.637 0.892 5.234 1.00 97.50 109 THR A N 1
ATOM 889 C CA . THR A 1 109 ? 0.596 1.519 5.728 1.00 97.50 109 THR A CA 1
ATOM 890 C C . THR A 1 109 ? 1.248 0.673 6.818 1.00 97.50 109 THR A C 1
ATOM 892 O O . THR A 1 109 ? 2.454 0.446 6.772 1.00 97.50 109 THR A O 1
ATOM 895 N N . GLN A 1 110 ? 0.461 0.154 7.762 1.00 96.81 110 GLN A N 1
ATOM 896 C CA . GLN A 1 110 ? 0.958 -0.737 8.811 1.00 96.81 110 GLN A CA 1
ATOM 897 C C . GLN A 1 110 ? 1.488 -2.060 8.253 1.00 96.81 110 GLN A C 1
ATOM 899 O O . GLN A 1 110 ? 2.553 -2.520 8.668 1.00 96.81 110 GLN A O 1
ATOM 904 N N . CYS A 1 111 ? 0.810 -2.632 7.255 1.00 96.62 111 CYS A N 1
ATOM 905 C CA . CYS A 1 111 ? 1.309 -3.813 6.557 1.00 96.62 111 CYS A CA 1
ATOM 906 C C . CYS A 1 111 ? 2.678 -3.535 5.925 1.00 96.62 111 CYS A C 1
ATOM 908 O O . CYS A 1 111 ? 3.631 -4.264 6.186 1.00 96.62 111 CYS A O 1
ATOM 910 N N . LEU A 1 112 ? 2.800 -2.462 5.136 1.00 96.75 112 LEU A N 1
ATOM 911 C CA . LEU A 1 112 ? 4.050 -2.109 4.457 1.00 96.75 112 LEU A CA 1
ATOM 912 C C . LEU A 1 112 ? 5.176 -1.840 5.464 1.00 96.75 112 LEU A C 1
ATOM 914 O O . LEU A 1 112 ? 6.280 -2.344 5.279 1.00 96.75 112 LEU A O 1
ATOM 918 N N . LYS A 1 113 ? 4.899 -1.130 6.564 1.00 95.88 113 LYS A N 1
ATOM 919 C CA . LYS A 1 113 ? 5.878 -0.912 7.640 1.00 95.88 113 LYS A CA 1
ATOM 920 C C . LYS A 1 113 ? 6.414 -2.224 8.193 1.00 95.88 113 LYS A C 1
ATOM 922 O O . LYS A 1 113 ? 7.625 -2.388 8.290 1.00 95.88 113 LYS A O 1
ATOM 927 N N . GLN A 1 114 ? 5.533 -3.175 8.493 1.00 94.69 114 GLN A N 1
ATOM 928 C CA . GLN A 1 114 ? 5.944 -4.469 9.026 1.00 94.69 114 GLN A CA 1
ATOM 929 C C . GLN A 1 114 ? 6.723 -5.303 7.997 1.00 94.69 114 GLN A C 1
ATOM 931 O O . GLN A 1 114 ? 7.767 -5.846 8.341 1.00 94.69 114 GLN A O 1
ATOM 936 N N . PHE A 1 115 ? 6.254 -5.393 6.747 1.00 93.56 115 PHE A N 1
ATOM 937 C CA . PHE A 1 115 ? 6.954 -6.138 5.691 1.00 93.56 115 PHE A CA 1
ATOM 938 C C . PHE A 1 115 ? 8.354 -5.573 5.451 1.00 93.56 115 PHE A C 1
ATOM 940 O O . PHE A 1 115 ? 9.334 -6.314 5.391 1.00 93.56 115 PHE A O 1
ATOM 947 N N . PHE A 1 116 ? 8.470 -4.253 5.330 1.00 93.69 116 PHE A N 1
ATOM 948 C CA . PHE A 1 116 ? 9.722 -3.612 4.944 1.00 93.69 116 PHE A CA 1
ATOM 949 C C . PHE A 1 116 ? 10.615 -3.233 6.125 1.00 93.69 116 PHE A C 1
ATOM 951 O O . PHE A 1 116 ? 11.775 -2.918 5.898 1.00 93.69 116 PHE A O 1
ATOM 958 N N . GLY A 1 117 ? 10.147 -3.400 7.363 1.00 92.62 117 GLY A N 1
ATOM 959 C CA . GLY A 1 117 ? 10.926 -3.096 8.563 1.00 92.62 117 GLY A CA 1
ATOM 960 C C . GLY A 1 117 ? 11.062 -1.600 8.834 1.00 92.62 117 GLY A C 1
ATOM 961 O O . GLY A 1 117 ? 12.022 -1.193 9.474 1.00 92.62 117 GLY A O 1
ATOM 962 N N . ALA A 1 118 ? 10.120 -0.795 8.338 1.00 93.25 118 ALA A N 1
ATOM 963 C CA . ALA A 1 118 ? 10.163 0.659 8.425 1.00 93.25 118 ALA A CA 1
ATOM 964 C C . ALA A 1 118 ? 9.680 1.174 9.789 1.00 93.25 118 ALA A C 1
ATOM 966 O O . ALA A 1 118 ? 8.739 0.628 10.377 1.00 93.25 118 ALA A O 1
ATOM 967 N N . TYR A 1 119 ? 10.244 2.292 10.253 1.00 91.19 119 TYR A N 1
ATOM 968 C CA . TYR A 1 119 ? 9.764 2.963 11.462 1.00 91.19 119 TYR A CA 1
ATOM 969 C C . TYR A 1 119 ? 8.301 3.416 11.375 1.00 91.19 119 TYR A C 1
ATOM 971 O O . TYR A 1 119 ? 7.767 3.776 10.323 1.00 91.19 119 TYR A O 1
ATOM 979 N N . GLN A 1 120 ? 7.661 3.498 12.545 1.00 89.81 120 GLN A N 1
ATOM 980 C CA . GLN A 1 120 ? 6.260 3.905 12.671 1.00 89.81 120 GLN A CA 1
ATOM 981 C C . GLN A 1 120 ? 5.982 5.335 12.201 1.00 89.81 120 GLN A C 1
ATOM 983 O O . GLN A 1 120 ? 4.857 5.619 11.795 1.00 89.81 120 GLN A O 1
ATOM 988 N N . ARG A 1 121 ? 6.984 6.218 12.192 1.00 88.56 121 ARG A N 1
ATOM 989 C CA . ARG A 1 121 ? 6.841 7.595 11.694 1.00 88.56 121 ARG A CA 1
ATOM 990 C C . ARG A 1 121 ? 6.890 7.707 10.167 1.00 88.56 121 ARG A C 1
ATOM 992 O O . ARG A 1 121 ? 6.402 8.692 9.628 1.00 88.56 121 ARG A O 1
ATOM 999 N N . VAL A 1 122 ? 7.411 6.696 9.464 1.00 90.44 122 VAL A N 1
ATOM 1000 C CA . VAL A 1 122 ? 7.520 6.731 7.998 1.00 90.44 12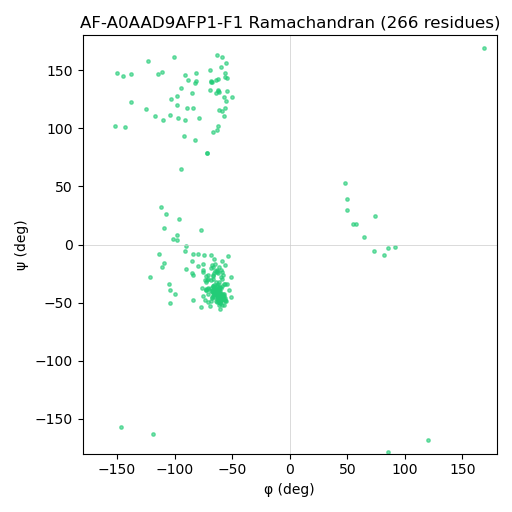2 VAL A CA 1
ATOM 1001 C C . VAL A 1 122 ? 6.126 6.824 7.369 1.00 90.44 122 VAL A C 1
ATOM 1003 O O . VAL A 1 122 ? 5.206 6.089 7.743 1.00 90.44 122 VAL A O 1
ATOM 1006 N N . SER A 1 123 ? 5.955 7.725 6.401 1.00 91.69 123 SER A N 1
ATOM 1007 C CA . SER A 1 123 ? 4.693 7.868 5.671 1.00 91.69 123 SER A CA 1
ATOM 1008 C C . SER A 1 123 ? 4.421 6.657 4.772 1.00 91.69 123 SER A C 1
ATOM 1010 O O . SER A 1 123 ? 5.315 6.154 4.091 1.00 91.69 123 SER A O 1
ATOM 1012 N N . GLY A 1 124 ? 3.158 6.226 4.711 1.00 94.56 124 GLY A N 1
ATOM 1013 C CA . GLY A 1 124 ? 2.724 5.182 3.782 1.00 94.56 124 GLY A CA 1
ATOM 1014 C C . GLY A 1 124 ? 2.922 5.565 2.314 1.00 94.56 124 GLY A C 1
ATOM 1015 O O . GLY A 1 124 ? 3.244 4.696 1.510 1.00 94.56 124 GLY A O 1
ATOM 1016 N N . ASP A 1 125 ? 2.802 6.853 1.974 1.00 95.06 125 ASP A N 1
ATOM 1017 C CA . ASP A 1 125 ? 3.073 7.383 0.630 1.00 95.06 125 ASP A CA 1
ATOM 1018 C C . ASP A 1 125 ? 4.514 7.115 0.184 1.00 95.06 125 ASP A C 1
ATOM 1020 O O . ASP A 1 125 ? 4.741 6.635 -0.926 1.00 95.06 125 ASP A O 1
ATOM 1024 N N . ILE A 1 126 ? 5.477 7.354 1.081 1.00 94.94 126 ILE A N 1
ATOM 1025 C CA . ILE A 1 126 ? 6.899 7.112 0.822 1.00 94.94 126 ILE A CA 1
ATOM 1026 C C . ILE A 1 126 ? 7.139 5.619 0.589 1.00 94.94 126 ILE A C 1
ATOM 1028 O O . ILE A 1 126 ? 7.754 5.249 -0.403 1.00 94.94 126 ILE A O 1
ATOM 1032 N N . LEU A 1 127 ? 6.588 4.746 1.441 1.00 96.12 127 LEU A N 1
ATOM 1033 C CA . LEU A 1 127 ? 6.718 3.291 1.271 1.00 96.12 127 LEU A CA 1
ATOM 1034 C C . LEU A 1 127 ? 6.080 2.807 -0.039 1.00 96.12 127 LEU A C 1
ATOM 1036 O O . LEU A 1 127 ? 6.642 1.963 -0.734 1.00 96.12 127 LEU A O 1
ATOM 1040 N N . CYS A 1 128 ? 4.916 3.352 -0.398 1.00 97.00 128 CYS A N 1
ATOM 1041 C CA . CYS A 1 128 ? 4.261 3.061 -1.670 1.00 97.00 128 CYS A CA 1
ATOM 1042 C C . CYS A 1 128 ? 5.171 3.427 -2.852 1.00 97.00 128 CYS A C 1
ATOM 1044 O O . CYS A 1 128 ? 5.296 2.634 -3.786 1.00 97.00 128 CYS A O 1
ATOM 1046 N N . LYS A 1 129 ? 5.840 4.586 -2.798 1.00 96.25 129 LYS A N 1
ATOM 1047 C CA . LYS A 1 129 ? 6.760 5.050 -3.845 1.00 96.25 129 LYS A CA 1
ATOM 1048 C C . LYS A 1 129 ? 8.034 4.215 -3.905 1.00 96.25 129 LYS A C 1
ATOM 1050 O O . LYS A 1 129 ? 8.347 3.681 -4.967 1.00 96.25 129 LYS A O 1
ATOM 1055 N N . GLU A 1 130 ? 8.727 4.052 -2.780 1.00 95.12 130 GLU A N 1
ATOM 1056 C CA . GLU A 1 130 ? 9.997 3.317 -2.684 1.00 95.12 130 GLU A CA 1
ATOM 1057 C C . GLU A 1 130 ? 9.864 1.875 -3.179 1.00 95.12 130 GLU A C 1
ATOM 1059 O O . GLU A 1 130 ? 10.699 1.392 -3.940 1.00 95.12 130 GLU A O 1
ATOM 1064 N N . PHE A 1 131 ? 8.770 1.203 -2.816 1.00 95.62 131 PHE A N 1
ATOM 1065 C CA . PHE A 1 131 ? 8.543 -0.192 -3.188 1.00 95.62 131 PHE A CA 1
ATOM 1066 C C . PHE A 1 131 ? 7.648 -0.362 -4.413 1.00 95.62 131 PHE A C 1
ATOM 1068 O O . PHE A 1 131 ? 7.257 -1.484 -4.736 1.00 95.62 131 PHE A O 1
ATOM 1075 N N . PHE A 1 132 ? 7.299 0.719 -5.114 1.00 96.06 132 PHE A N 1
ATOM 1076 C CA . PHE A 1 132 ? 6.410 0.686 -6.275 1.00 96.06 132 PHE A CA 1
ATOM 1077 C C . PHE A 1 132 ? 5.133 -0.141 -6.006 1.00 96.06 132 PHE A C 1
ATOM 1079 O O . PHE A 1 132 ? 4.802 -1.112 -6.701 1.00 96.06 132 PHE A O 1
ATOM 1086 N N . VAL A 1 133 ? 4.446 0.193 -4.915 1.00 96.12 133 VAL A N 1
ATOM 1087 C CA . VAL A 1 133 ? 3.208 -0.429 -4.441 1.00 96.12 133 VAL A CA 1
ATOM 1088 C C . VAL A 1 133 ? 2.112 0.620 -4.455 1.00 96.12 133 VAL A C 1
ATOM 1090 O O . VAL A 1 133 ? 2.118 1.527 -3.639 1.00 96.12 133 VAL A O 1
ATOM 1093 N N . GLU A 1 134 ? 1.144 0.476 -5.354 1.00 94.56 134 GLU A N 1
ATOM 1094 C CA . GLU A 1 134 ? 0.002 1.389 -5.439 1.00 94.56 134 GLU A CA 1
ATOM 1095 C C . GLU A 1 134 ? -0.731 1.513 -4.096 1.00 94.56 134 GLU A C 1
ATOM 1097 O O . GLU A 1 134 ? -0.920 0.524 -3.369 1.00 94.56 134 GLU A O 1
ATOM 1102 N N . LYS A 1 135 ? -1.215 2.724 -3.801 1.00 94.56 135 LYS A N 1
ATOM 1103 C CA . LYS A 1 135 ? -2.170 2.919 -2.713 1.00 94.56 135 LYS A CA 1
ATOM 1104 C C . LYS A 1 135 ? -3.390 2.038 -2.924 1.00 94.56 135 LYS A C 1
ATOM 1106 O O . LYS A 1 135 ? -3.870 1.856 -4.046 1.00 94.56 135 LYS A O 1
ATOM 1111 N N . LEU A 1 136 ? -3.934 1.538 -1.826 1.00 93.50 136 LEU A N 1
ATOM 1112 C CA . LEU A 1 136 ? -5.045 0.608 -1.851 1.00 93.50 136 LEU A CA 1
ATOM 1113 C C . LEU A 1 136 ? -6.269 1.237 -2.520 1.00 93.50 136 LEU A C 1
ATOM 1115 O O . LEU A 1 136 ? -6.940 0.576 -3.300 1.00 93.50 136 LEU A O 1
ATOM 1119 N N . CYS A 1 137 ? -6.504 2.535 -2.325 1.00 90.38 137 CYS A N 1
ATOM 1120 C CA . CYS A 1 137 ? -7.586 3.248 -2.998 1.00 90.38 137 CYS A CA 1
ATOM 1121 C C . CYS A 1 137 ? -7.445 3.291 -4.533 1.00 90.38 137 CYS A C 1
ATOM 1123 O O . CYS A 1 137 ? -8.440 3.236 -5.261 1.00 90.38 137 CYS A O 1
ATOM 1125 N N . VAL A 1 138 ? -6.211 3.370 -5.041 1.00 90.44 138 VAL A N 1
ATOM 1126 C CA . VAL A 1 138 ? -5.914 3.338 -6.478 1.00 90.44 138 VAL A CA 1
ATOM 1127 C C . VAL A 1 138 ? -6.161 1.934 -7.004 1.00 90.44 138 VAL A C 1
ATOM 1129 O O . VAL A 1 138 ? -6.918 1.762 -7.957 1.00 90.44 138 VAL A O 1
ATOM 1132 N N . PHE A 1 139 ? -5.602 0.935 -6.322 1.00 90.69 139 PHE A N 1
ATOM 1133 C CA . PHE A 1 139 ? -5.732 -0.463 -6.702 1.00 90.69 139 PHE A CA 1
ATOM 1134 C C . PHE A 1 139 ? -7.191 -0.948 -6.679 1.00 90.69 139 PHE A C 1
ATOM 1136 O O . PHE A 1 139 ? -7.667 -1.503 -7.668 1.00 90.69 139 PHE A O 1
ATOM 1143 N N . LEU A 1 140 ? -7.936 -0.700 -5.595 1.00 88.62 140 LEU A N 1
ATOM 1144 C CA . LEU A 1 140 ? -9.348 -1.085 -5.479 1.00 88.62 140 LEU A CA 1
ATOM 1145 C C . LEU A 1 140 ? -10.223 -0.317 -6.478 1.00 88.62 140 LEU A C 1
ATOM 1147 O O . LEU A 1 140 ? -11.119 -0.893 -7.091 1.00 88.62 140 LEU A O 1
ATOM 1151 N N . GLY A 1 141 ? -9.924 0.964 -6.711 1.00 81.62 141 GLY A N 1
ATOM 1152 C CA . GLY A 1 141 ? -10.627 1.774 -7.704 1.00 81.62 141 GLY A CA 1
ATOM 1153 C C . GLY A 1 141 ? -10.392 1.319 -9.150 1.00 81.62 141 GLY A C 1
ATOM 1154 O O . GLY A 1 141 ? -11.275 1.510 -9.989 1.00 81.62 141 GLY A O 1
ATOM 1155 N N . GLY A 1 142 ? -9.226 0.735 -9.444 1.00 74.62 142 GLY A N 1
ATOM 1156 C CA . GLY A 1 142 ? -8.895 0.124 -10.736 1.00 74.62 142 GLY A CA 1
ATOM 1157 C C . GLY A 1 142 ? -9.393 -1.319 -10.884 1.00 74.62 142 GLY A C 1
ATOM 1158 O O . GLY A 1 142 ? -9.676 -1.754 -11.994 1.00 74.62 142 GLY A O 1
ATOM 1159 N N . SER A 1 143 ? -9.557 -2.043 -9.773 1.00 72.06 143 SER A N 1
ATOM 1160 C CA . SER A 1 143 ? -9.984 -3.452 -9.752 1.00 72.06 143 SER A CA 1
ATOM 1161 C C . SER A 1 143 ? -11.492 -3.649 -9.924 1.00 72.06 143 SER A C 1
ATOM 1163 O O . SER A 1 143 ? -11.940 -4.782 -10.060 1.00 72.06 143 SER A O 1
ATOM 1165 N N . HIS A 1 144 ? -12.285 -2.576 -9.911 1.00 63.34 144 HIS A N 1
ATOM 1166 C CA . HIS A 1 144 ? -13.742 -2.636 -9.993 1.00 63.34 144 HIS A CA 1
ATOM 1167 C C . HIS A 1 144 ? -14.220 -2.866 -11.448 1.00 63.34 144 HIS A C 1
ATOM 1169 O O . HIS A 1 144 ? -14.187 -1.929 -12.249 1.00 63.34 144 HIS A O 1
ATOM 1175 N N . PRO A 1 145 ? -14.747 -4.055 -11.808 1.00 51.09 145 PRO A N 1
ATOM 1176 C CA . PRO A 1 145 ? -15.229 -4.346 -13.156 1.00 51.09 145 PRO A CA 1
ATOM 1177 C C . PRO A 1 145 ? -16.553 -3.638 -13.480 1.00 51.09 145 PRO A C 1
ATOM 1179 O O . PRO A 1 145 ? -16.806 -3.347 -14.637 1.00 51.09 145 PRO A O 1
ATOM 1182 N N . LEU A 1 146 ? -17.383 -3.325 -12.477 1.00 47.94 146 LEU A N 1
ATOM 1183 C CA . LEU A 1 146 ? -18.743 -2.777 -12.635 1.00 47.94 146 LEU A CA 1
ATOM 1184 C C . LEU A 1 146 ? -18.893 -1.324 -12.167 1.00 47.94 146 LEU A C 1
ATOM 1186 O O . LEU A 1 146 ? -19.921 -0.965 -11.600 1.00 47.94 146 LEU A O 1
ATOM 1190 N N . ASN A 1 147 ? -17.857 -0.489 -12.296 1.00 49.38 147 ASN A N 1
ATOM 1191 C CA . ASN A 1 147 ? -17.983 0.894 -11.828 1.00 49.38 147 ASN A CA 1
ATOM 1192 C C . ASN A 1 147 ? -19.217 1.511 -12.526 1.00 49.38 147 ASN A C 1
ATOM 1194 O O . ASN A 1 147 ? -19.596 1.066 -13.600 1.00 49.38 147 ASN A O 1
ATOM 1198 N N . VAL A 1 148 ? -19.866 2.544 -12.006 1.00 43.94 148 VAL A N 1
ATOM 1199 C CA . VAL A 1 148 ? -20.832 3.301 -12.838 1.00 43.94 148 VAL A CA 1
ATOM 1200 C C . VAL A 1 148 ? -20.098 3.924 -14.053 1.00 43.94 148 VAL A C 1
ATOM 1202 O O . VAL A 1 148 ? -20.653 4.076 -15.138 1.00 43.94 148 VAL A O 1
ATOM 1205 N N . ALA A 1 149 ? -18.767 4.047 -13.945 1.00 42.00 149 ALA A N 1
ATOM 1206 C CA . ALA A 1 149 ? -17.836 4.203 -15.062 1.00 42.00 149 ALA A CA 1
ATOM 1207 C C . ALA A 1 149 ? -17.732 2.980 -16.015 1.00 42.00 149 ALA A C 1
ATOM 1209 O O . ALA A 1 149 ? -17.219 3.103 -17.101 1.00 42.00 149 ALA A O 1
ATOM 1210 N N . TYR A 1 150 ? -18.240 1.793 -15.727 1.00 40.72 150 TYR A N 1
ATOM 1211 C CA . TYR A 1 150 ? -18.402 0.704 -16.703 1.00 40.72 150 TYR A CA 1
ATOM 1212 C C . TYR A 1 150 ? -19.469 1.025 -17.762 1.00 40.72 150 TYR A C 1
ATOM 1214 O O . TYR A 1 150 ? -19.592 0.292 -18.731 1.00 40.72 150 TYR A O 1
ATOM 1222 N N . ARG A 1 151 ? -20.248 2.108 -17.628 1.00 39.12 151 ARG A N 1
ATOM 1223 C CA . ARG A 1 151 ? -21.036 2.664 -18.743 1.00 39.12 151 ARG A CA 1
ATOM 1224 C C . ARG A 1 151 ? -20.346 3.879 -19.380 1.00 39.12 151 ARG A C 1
ATOM 1226 O O . ARG A 1 151 ? -20.233 3.916 -20.597 1.00 39.12 151 ARG A O 1
ATOM 1233 N N . GLU A 1 152 ? -19.775 4.791 -18.588 1.00 42.56 152 GLU A N 1
ATOM 1234 C CA . GLU A 1 152 ? -19.089 6.004 -19.098 1.00 42.56 152 GLU A CA 1
ATOM 1235 C C . GLU A 1 152 ? -17.620 5.785 -19.514 1.00 42.56 152 GLU A C 1
ATOM 1237 O O . GLU A 1 152 ? -17.214 6.134 -20.616 1.00 42.56 152 GLU A O 1
ATOM 1242 N N . ALA A 1 153 ? -16.806 5.123 -18.691 1.00 41.97 153 ALA A N 1
ATOM 1243 C CA . ALA A 1 153 ? -15.523 4.556 -19.119 1.00 41.97 153 ALA A CA 1
ATOM 1244 C C . ALA A 1 153 ? -15.718 3.393 -20.102 1.00 41.97 153 ALA A C 1
ATOM 1246 O O . ALA A 1 153 ? -14.794 3.103 -20.848 1.00 41.97 153 ALA A O 1
ATOM 1247 N N . LYS A 1 154 ? -16.908 2.777 -20.210 1.00 46.50 154 LYS A N 1
ATOM 1248 C CA . LYS A 1 154 ? -17.206 1.951 -21.388 1.00 46.50 154 LYS A CA 1
ATOM 1249 C C . LYS A 1 154 ? -17.297 2.761 -22.673 1.00 46.50 154 LYS A C 1
ATOM 1251 O O . LYS A 1 154 ? -16.983 2.204 -23.699 1.00 46.50 154 LYS A O 1
ATOM 1256 N N . ALA A 1 155 ? -17.639 4.044 -22.651 1.00 51.75 155 ALA A N 1
ATOM 1257 C CA . ALA A 1 155 ? -17.494 4.880 -23.839 1.00 51.75 155 ALA A CA 1
ATOM 1258 C C . ALA A 1 155 ? -16.022 5.279 -24.043 1.00 51.75 155 ALA A C 1
ATOM 1260 O O . ALA A 1 155 ? -15.447 4.954 -25.067 1.00 51.75 155 ALA A O 1
ATOM 1261 N N . LEU A 1 156 ? -15.351 5.867 -23.047 1.00 51.81 156 LEU A N 1
ATOM 1262 C CA . LEU A 1 156 ? -13.987 6.401 -23.227 1.00 51.81 156 LEU A CA 1
ATOM 1263 C C . LEU A 1 156 ? -12.884 5.333 -23.322 1.00 51.81 156 LEU A C 1
ATOM 1265 O O . LEU A 1 156 ? -12.056 5.376 -24.226 1.00 51.81 156 LEU A O 1
ATOM 1269 N N . VAL A 1 157 ? -12.859 4.354 -22.411 1.00 52.44 157 VAL A N 1
ATOM 1270 C CA . VAL A 1 157 ? -11.861 3.267 -22.444 1.00 52.44 157 VAL A CA 1
ATOM 1271 C C . VAL A 1 157 ? -12.145 2.317 -23.597 1.00 52.44 157 VAL A C 1
ATOM 1273 O O . VAL A 1 157 ? -11.194 1.772 -24.146 1.00 52.44 157 VAL A O 1
ATOM 1276 N N . TRP A 1 158 ? -13.409 2.127 -24.002 1.00 57.44 158 TRP A N 1
ATOM 1277 C CA . TRP A 1 158 ? -13.662 1.343 -25.210 1.00 57.44 158 TRP A CA 1
ATOM 1278 C C . TRP A 1 158 ? -13.360 2.126 -26.461 1.00 57.44 158 TRP A C 1
ATOM 1280 O O . TRP A 1 158 ? -12.815 1.510 -27.345 1.00 57.44 158 TRP A O 1
ATOM 1290 N N . MET A 1 159 ? -13.625 3.428 -26.559 1.00 60.00 159 MET A N 1
ATOM 1291 C CA . MET A 1 159 ? -13.196 4.188 -27.735 1.00 60.00 159 MET A CA 1
ATOM 1292 C C . MET A 1 159 ? -11.679 4.120 -27.893 1.00 60.00 159 MET A C 1
ATOM 1294 O O . MET A 1 159 ? -11.218 3.772 -28.964 1.00 60.00 159 MET A O 1
ATOM 1298 N N . VAL A 1 160 ? -10.903 4.313 -26.821 1.00 63.66 160 VAL A N 1
ATOM 1299 C CA . VAL A 1 160 ? -9.433 4.203 -26.886 1.00 63.66 160 VAL A CA 1
ATOM 1300 C C . VAL A 1 160 ? -8.968 2.770 -27.176 1.00 63.66 160 VAL A C 1
ATOM 1302 O O . VAL A 1 160 ? -8.082 2.560 -27.996 1.00 63.66 160 VAL A O 1
ATOM 1305 N N . ALA A 1 161 ? -9.545 1.763 -26.513 1.00 61.97 161 ALA A N 1
ATOM 1306 C CA . ALA A 1 161 ? -9.148 0.370 -26.726 1.00 61.97 161 ALA A CA 1
ATOM 1307 C C . ALA A 1 161 ? -9.647 -0.200 -28.062 1.00 61.97 161 ALA A C 1
ATOM 1309 O O . ALA A 1 161 ? -9.005 -1.093 -28.604 1.00 61.97 161 ALA A O 1
ATOM 1310 N N . ASP A 1 162 ? -10.788 0.267 -28.569 1.00 65.50 162 ASP A N 1
ATOM 1311 C CA . ASP A 1 162 ? -11.331 -0.099 -29.875 1.00 65.50 162 ASP A CA 1
ATOM 1312 C C . ASP A 1 162 ? -10.537 0.612 -30.965 1.00 65.50 162 ASP A C 1
ATOM 1314 O O . ASP A 1 162 ? -10.093 -0.068 -31.869 1.00 65.50 162 ASP A O 1
ATOM 1318 N N . ASP A 1 163 ? -10.214 1.900 -30.829 1.00 68.25 163 ASP A N 1
ATOM 1319 C CA . ASP A 1 163 ? -9.355 2.627 -31.775 1.00 68.25 163 ASP A CA 1
ATOM 1320 C C . ASP A 1 163 ? -7.959 1.988 -31.884 1.00 68.25 163 ASP A C 1
ATOM 1322 O O . ASP A 1 163 ? -7.502 1.648 -32.974 1.00 68.25 163 ASP A O 1
ATOM 1326 N N . GLU A 1 164 ? -7.323 1.663 -30.754 1.00 68.75 164 GLU A N 1
ATOM 1327 C CA . GLU A 1 164 ? -6.055 0.923 -30.754 1.00 68.75 164 GLU A CA 1
ATOM 1328 C C . GLU A 1 164 ? -6.204 -0.492 -31.353 1.00 68.75 164 GLU A C 1
ATOM 1330 O O . GLU A 1 164 ? -5.314 -0.983 -32.054 1.00 68.75 164 GLU A O 1
ATOM 1335 N N . LEU A 1 165 ? -7.338 -1.162 -31.127 1.00 66.06 165 LEU A N 1
ATOM 1336 C CA . LEU A 1 165 ? -7.633 -2.452 -31.750 1.00 66.06 165 LEU A CA 1
ATOM 1337 C C . LEU A 1 165 ? -7.841 -2.314 -33.267 1.00 66.06 165 LEU A C 1
ATOM 1339 O O . LEU A 1 165 ? -7.344 -3.159 -34.008 1.00 66.06 165 LEU A O 1
ATOM 1343 N N . GLN A 1 166 ? -8.518 -1.262 -33.731 1.00 71.44 166 GLN A N 1
ATOM 1344 C CA . GLN A 1 166 ? -8.751 -0.965 -35.144 1.00 71.44 166 GLN A CA 1
ATOM 1345 C C . GLN A 1 166 ? -7.438 -0.640 -35.855 1.00 71.44 166 GLN A C 1
ATOM 1347 O O . GLN A 1 166 ? -7.190 -1.167 -36.938 1.00 71.44 166 GLN A O 1
ATOM 1352 N N . LEU A 1 167 ? -6.551 0.142 -35.232 1.00 77.56 167 LEU A N 1
ATOM 1353 C CA . LEU A 1 167 ? -5.206 0.409 -35.750 1.00 77.56 167 LEU A CA 1
ATOM 1354 C C . LEU A 1 167 ? -4.397 -0.884 -35.911 1.00 77.56 167 LEU A C 1
ATOM 1356 O O . LEU A 1 167 ? -3.751 -1.087 -36.937 1.00 77.56 167 LEU A O 1
ATOM 1360 N N . ARG A 1 168 ? -4.473 -1.802 -34.940 1.00 69.94 168 ARG A N 1
ATOM 1361 C CA . ARG A 1 168 ? -3.786 -3.102 -35.019 1.00 69.94 168 ARG A CA 1
ATOM 1362 C C . ARG A 1 168 ? -4.406 -4.054 -36.042 1.00 69.94 168 ARG A C 1
ATOM 1364 O O . ARG A 1 168 ? -3.662 -4.763 -36.706 1.00 69.94 168 ARG A O 1
ATOM 1371 N N . ILE A 1 169 ? -5.733 -4.069 -36.191 1.00 68.69 169 ILE A N 1
ATOM 1372 C CA . ILE A 1 169 ? -6.424 -4.839 -37.243 1.00 68.69 169 ILE A CA 1
ATOM 1373 C C . ILE A 1 169 ? -6.081 -4.282 -38.630 1.00 68.69 169 ILE A C 1
ATOM 1375 O O . ILE A 1 169 ? -5.911 -5.048 -39.571 1.00 68.69 169 ILE A O 1
ATOM 1379 N N . ARG A 1 170 ? -5.932 -2.959 -38.762 1.00 76.12 170 ARG A N 1
ATOM 1380 C CA . ARG A 1 170 ? -5.482 -2.319 -40.004 1.00 76.12 170 ARG A CA 1
ATOM 1381 C C . ARG A 1 170 ? -4.030 -2.678 -40.338 1.00 76.12 170 ARG A C 1
ATOM 1383 O O . ARG A 1 170 ? -3.713 -2.839 -41.509 1.00 76.12 170 ARG A O 1
ATOM 1390 N N . ALA A 1 171 ? -3.174 -2.816 -39.323 1.00 78.62 171 ALA A N 1
ATOM 1391 C CA . ALA A 1 171 ? -1.781 -3.230 -39.487 1.00 78.62 171 ALA A CA 1
ATOM 1392 C C . ALA A 1 171 ? -1.621 -4.725 -39.831 1.00 78.62 171 ALA A C 1
ATOM 1394 O O . ALA A 1 171 ? -0.700 -5.079 -40.559 1.00 78.62 171 ALA A O 1
ATOM 1395 N N . ASP A 1 172 ? -2.504 -5.597 -39.336 1.00 74.88 172 ASP A N 1
ATOM 1396 C CA . ASP A 1 172 ? -2.549 -7.015 -39.715 1.00 74.88 172 ASP A CA 1
ATOM 1397 C C . ASP A 1 172 ? -4.017 -7.515 -39.796 1.00 74.88 172 ASP A C 1
ATOM 1399 O O . ASP A 1 172 ? -4.651 -7.817 -38.777 1.00 74.88 172 ASP A O 1
ATOM 1403 N N . PRO A 1 173 ? -4.583 -7.621 -41.017 1.00 72.06 173 PRO A N 1
ATOM 1404 C CA . PRO A 1 173 ? -5.986 -7.984 -41.245 1.00 72.06 173 PRO A CA 1
ATOM 1405 C C . PRO A 1 173 ? -6.375 -9.378 -40.740 1.00 72.06 173 PRO A C 1
ATOM 1407 O O . PRO A 1 173 ? -7.537 -9.605 -40.392 1.00 72.06 173 PRO A O 1
ATOM 1410 N N . LYS A 1 174 ? -5.413 -10.308 -40.618 1.00 68.69 174 LYS A N 1
ATOM 1411 C CA . LYS A 1 174 ? -5.655 -11.664 -40.093 1.00 68.69 174 LYS A CA 1
ATOM 1412 C C . LYS A 1 174 ? -6.076 -11.635 -38.620 1.00 68.69 174 LYS A C 1
ATOM 1414 O O . LYS A 1 174 ? -6.671 -12.591 -38.120 1.00 68.69 174 LYS A O 1
ATOM 1419 N N . LEU A 1 175 ? -5.844 -10.521 -37.908 1.00 59.41 175 LEU A N 1
ATOM 1420 C CA . LEU A 1 175 ? -6.362 -10.310 -36.553 1.00 59.41 175 LEU A CA 1
ATOM 1421 C C . LEU A 1 175 ? -7.893 -10.269 -36.487 1.00 59.41 175 LEU A C 1
ATOM 1423 O O . LEU A 1 175 ? -8.439 -10.510 -35.404 1.00 59.41 175 LEU A O 1
ATOM 1427 N N . ALA A 1 176 ? -8.580 -9.956 -37.587 1.00 62.59 176 ALA A N 1
ATOM 1428 C CA . ALA A 1 176 ? -10.030 -9.895 -37.611 1.00 62.59 176 ALA A CA 1
ATOM 1429 C C . ALA A 1 176 ? -10.653 -11.298 -37.564 1.00 62.59 176 ALA A C 1
ATOM 1431 O O . ALA A 1 176 ? -11.617 -11.496 -36.846 1.00 62.59 176 ALA A O 1
ATOM 1432 N N . GLU A 1 177 ? -10.134 -12.326 -38.217 1.00 66.06 177 GLU A N 1
ATOM 1433 C CA . GLU A 1 177 ? -10.930 -13.546 -38.462 1.00 66.06 177 GLU A CA 1
ATOM 1434 C C . GLU A 1 177 ? -11.272 -14.387 -37.213 1.00 66.06 177 GLU A C 1
ATOM 1436 O O . GLU A 1 177 ? -12.264 -15.111 -37.208 1.00 66.06 177 GLU A O 1
ATOM 1441 N N . ASN A 1 178 ? -10.541 -14.246 -36.101 1.00 68.69 178 ASN A N 1
ATOM 1442 C CA . ASN A 1 178 ? -10.707 -15.112 -34.928 1.00 68.69 178 ASN A CA 1
ATOM 1443 C C . ASN A 1 178 ? -11.336 -14.396 -33.712 1.00 68.69 178 ASN A C 1
ATOM 1445 O O . ASN A 1 178 ? -10.693 -13.609 -33.010 1.00 68.69 178 ASN A O 1
ATOM 1449 N N . SER A 1 179 ? -12.599 -14.717 -33.413 1.00 66.12 179 SER A N 1
ATOM 1450 C CA . SER A 1 179 ? -13.389 -14.111 -32.326 1.00 66.12 179 SER A CA 1
ATOM 1451 C C . SER A 1 179 ? -12.816 -14.354 -30.917 1.00 66.12 179 SER A C 1
ATOM 1453 O O . SER A 1 179 ? -12.879 -13.464 -30.060 1.00 66.12 179 SER A O 1
ATOM 1455 N N . ALA A 1 180 ? -12.195 -15.513 -30.674 1.00 61.88 180 ALA A N 1
ATOM 1456 C CA . ALA A 1 180 ? -11.553 -15.841 -29.401 1.00 61.88 180 ALA A CA 1
ATOM 1457 C C . ALA A 1 180 ? -10.268 -15.021 -29.187 1.00 61.88 180 ALA A C 1
ATOM 1459 O O . ALA A 1 180 ? -10.064 -14.457 -28.104 1.00 61.88 180 ALA A O 1
ATOM 1460 N N . LEU A 1 181 ? -9.450 -14.862 -30.236 1.00 63.56 181 LEU A N 1
ATOM 1461 C CA . LEU A 1 181 ? -8.262 -14.001 -30.215 1.00 63.56 181 LEU A CA 1
ATOM 1462 C C . LEU A 1 181 ? -8.632 -12.527 -29.992 1.00 63.56 181 LEU A C 1
ATOM 1464 O O . LEU A 1 181 ? -7.971 -11.847 -29.202 1.00 63.56 181 LEU A O 1
ATOM 1468 N N . ARG A 1 182 ? -9.726 -12.035 -30.595 1.00 65.00 182 ARG A N 1
ATOM 1469 C CA . ARG A 1 182 ? -10.234 -10.673 -30.337 1.00 65.00 182 ARG A CA 1
ATOM 1470 C C . ARG A 1 182 ? -10.595 -10.465 -28.860 1.00 65.00 182 ARG A C 1
ATOM 1472 O O . ARG A 1 182 ? -10.218 -9.452 -28.271 1.00 65.00 182 ARG A O 1
ATOM 1479 N N . ARG A 1 183 ? -11.288 -11.422 -28.226 1.00 62.44 183 ARG A N 1
ATOM 1480 C CA . ARG A 1 183 ? -11.690 -11.328 -26.807 1.00 62.44 183 ARG A CA 1
ATOM 1481 C C . ARG A 1 183 ? -10.490 -11.340 -25.858 1.00 62.44 183 ARG A C 1
ATOM 1483 O O . ARG A 1 183 ? -10.460 -10.549 -24.912 1.00 62.44 183 ARG A O 1
ATOM 1490 N N . LEU A 1 184 ? -9.508 -12.209 -26.108 1.00 63.50 184 LEU A N 1
ATOM 1491 C CA . LEU A 1 184 ? -8.283 -12.290 -25.308 1.00 63.50 184 LEU A CA 1
ATOM 1492 C C . LEU A 1 184 ? -7.480 -10.980 -25.384 1.00 63.50 184 LEU A C 1
ATOM 1494 O O . LEU A 1 184 ? -7.092 -10.439 -24.349 1.00 63.50 184 LEU A O 1
ATOM 1498 N N . ARG A 1 185 ? -7.332 -10.411 -26.587 1.00 67.25 185 ARG A N 1
ATOM 1499 C CA . ARG A 1 185 ? -6.658 -9.119 -26.805 1.00 67.25 185 ARG A CA 1
ATOM 1500 C C . ARG A 1 185 ? -7.416 -7.945 -26.196 1.00 67.25 185 ARG A C 1
ATOM 1502 O O . ARG A 1 185 ? -6.801 -7.096 -25.564 1.00 67.25 185 ARG A O 1
ATOM 1509 N N . ARG A 1 186 ? -8.751 -7.921 -26.275 1.00 63.25 186 ARG A N 1
ATOM 1510 C CA . ARG A 1 186 ? -9.563 -6.902 -25.584 1.00 63.25 186 ARG A CA 1
ATOM 1511 C C . ARG A 1 186 ? -9.338 -6.941 -24.072 1.00 63.25 186 ARG A C 1
ATOM 1513 O O . ARG A 1 186 ? -9.191 -5.894 -23.450 1.00 63.25 186 ARG A O 1
ATOM 1520 N N . LYS A 1 187 ? -9.273 -8.132 -23.470 1.00 68.69 187 LYS A N 1
ATOM 1521 C CA . LYS A 1 187 ? -8.954 -8.277 -22.040 1.00 68.69 187 LYS A CA 1
ATOM 1522 C C . LYS A 1 187 ? -7.557 -7.734 -21.714 1.00 68.69 187 LYS A C 1
ATOM 1524 O O . LYS A 1 187 ? -7.402 -7.081 -20.686 1.00 68.69 187 LYS A O 1
ATOM 1529 N N . GLN A 1 188 ? -6.571 -7.971 -22.583 1.00 71.94 188 GLN A N 1
ATOM 1530 C CA . GLN A 1 188 ? -5.220 -7.415 -22.442 1.00 71.94 188 GLN A CA 1
ATOM 1531 C C . GLN A 1 188 ? -5.225 -5.882 -22.529 1.00 71.94 188 GLN A C 1
ATOM 1533 O O . GLN A 1 188 ? -4.738 -5.238 -21.607 1.00 71.94 188 GLN A O 1
ATOM 1538 N N . LEU A 1 189 ? -5.868 -5.304 -23.549 1.00 68.25 189 LEU A N 1
ATOM 1539 C CA . LEU A 1 189 ? -5.989 -3.852 -23.737 1.00 68.25 189 LEU A CA 1
ATOM 1540 C C . LEU A 1 189 ? -6.656 -3.165 -22.542 1.00 68.25 189 LEU A C 1
ATOM 1542 O O . LEU A 1 189 ? -6.144 -2.171 -22.034 1.00 68.25 189 LEU A O 1
ATOM 1546 N N . ILE A 1 190 ? -7.761 -3.725 -22.038 1.00 68.94 190 ILE A N 1
ATOM 1547 C CA . ILE A 1 190 ? -8.413 -3.229 -20.818 1.00 68.94 190 ILE A CA 1
ATOM 1548 C C . ILE A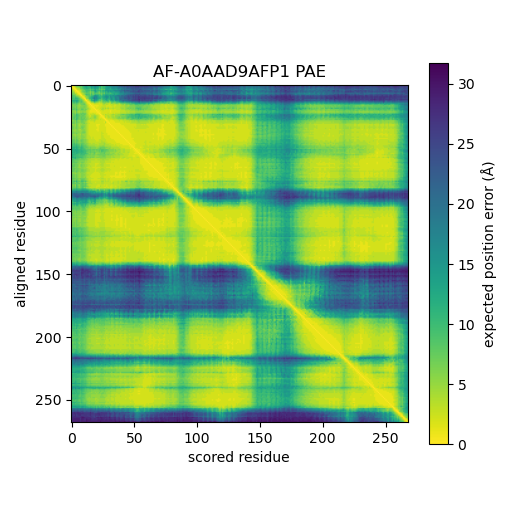 1 190 ? -7.432 -3.278 -19.642 1.00 68.94 190 ILE A C 1
ATOM 1550 O O . ILE A 1 190 ? -7.324 -2.311 -18.890 1.00 68.94 190 ILE A O 1
ATOM 1554 N N . GLY A 1 191 ? -6.696 -4.382 -19.496 1.00 72.56 191 GLY A N 1
ATOM 1555 C CA . GLY A 1 191 ? -5.664 -4.522 -18.474 1.00 72.56 191 GLY A CA 1
ATOM 1556 C C . GLY A 1 191 ? -4.582 -3.444 -18.574 1.00 72.56 191 GLY A C 1
ATOM 1557 O O . GLY A 1 191 ? -4.195 -2.873 -17.557 1.00 72.56 191 GLY A O 1
ATOM 1558 N N . ASP A 1 192 ? -4.126 -3.123 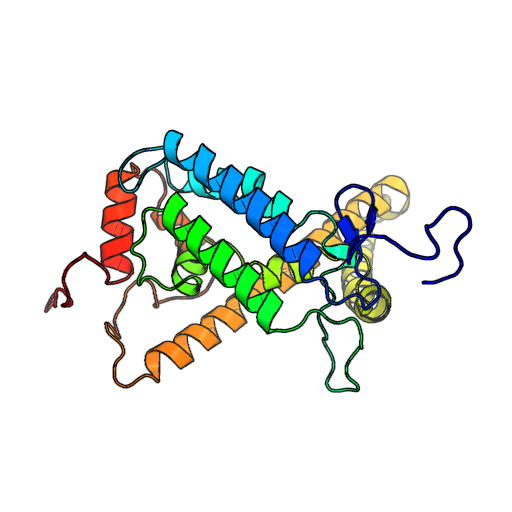-19.780 1.00 74.81 192 ASP A N 1
ATOM 1559 C CA . ASP A 1 192 ? -3.077 -2.130 -20.006 1.00 74.81 192 ASP A CA 1
ATOM 1560 C C . ASP A 1 192 ? -3.567 -0.699 -19.781 1.00 74.81 192 ASP A C 1
ATOM 1562 O O . ASP A 1 192 ? -2.865 0.092 -19.149 1.00 74.81 192 ASP A O 1
ATOM 1566 N N . VAL A 1 193 ? -4.795 -0.371 -20.195 1.00 73.81 193 VAL A N 1
ATOM 1567 C CA . VAL A 1 193 ? -5.413 0.924 -19.877 1.00 73.81 193 VAL A CA 1
ATOM 1568 C C . VAL A 1 193 ? -5.574 1.085 -18.368 1.00 73.81 193 VAL A C 1
ATOM 1570 O O . VAL A 1 193 ? -5.187 2.118 -17.823 1.00 73.81 193 VAL A O 1
ATOM 1573 N N . VAL A 1 194 ? -6.067 0.061 -17.665 1.00 76.12 194 VAL A N 1
ATOM 1574 C CA . VAL A 1 194 ? -6.193 0.098 -16.200 1.00 76.12 194 VAL A CA 1
ATOM 1575 C C . VAL A 1 194 ? -4.829 0.310 -15.541 1.00 76.12 194 VAL A C 1
ATOM 1577 O O . VAL A 1 194 ? -4.716 1.162 -14.663 1.00 76.12 194 VAL A O 1
ATOM 1580 N N . LYS A 1 195 ? -3.773 -0.380 -15.994 1.00 82.06 195 LYS A N 1
ATOM 1581 C CA . LYS A 1 195 ? -2.403 -0.162 -15.494 1.00 82.06 195 LYS A CA 1
ATOM 1582 C C . LYS A 1 195 ? -1.923 1.273 -15.732 1.00 82.06 195 LYS A C 1
ATOM 1584 O O . LYS A 1 195 ? -1.387 1.879 -14.808 1.00 82.06 195 LYS A O 1
ATOM 1589 N N . LYS A 1 196 ? -2.129 1.831 -16.933 1.00 82.38 196 LYS A N 1
ATOM 1590 C CA . LYS A 1 196 ? -1.762 3.224 -17.262 1.00 82.38 196 LYS A CA 1
ATOM 1591 C C . LYS A 1 196 ? -2.506 4.220 -16.368 1.00 82.38 196 LYS A C 1
ATOM 1593 O O . LYS A 1 196 ? -1.888 5.114 -15.797 1.00 82.38 196 LYS A O 1
ATOM 1598 N N . MET A 1 197 ? -3.814 4.032 -16.184 1.00 82.56 197 MET A N 1
ATOM 1599 C CA . MET A 1 197 ? -4.633 4.885 -15.318 1.00 82.56 197 MET A CA 1
ATOM 1600 C C . MET A 1 197 ? -4.191 4.815 -13.853 1.00 82.56 197 MET A C 1
ATOM 1602 O O . MET A 1 197 ? -4.079 5.850 -13.195 1.00 82.56 197 MET A O 1
ATOM 1606 N N . SER A 1 198 ? -3.923 3.616 -13.332 1.00 85.75 198 SER A N 1
ATOM 1607 C CA . SER A 1 198 ? -3.441 3.441 -11.959 1.00 85.75 198 SER A CA 1
ATOM 1608 C C . SER A 1 198 ? -2.042 4.023 -11.758 1.00 85.75 198 SER A C 1
ATOM 1610 O O . SER A 1 198 ? -1.783 4.625 -10.714 1.00 85.75 198 SER A O 1
ATOM 1612 N N . HIS A 1 199 ? -1.167 3.924 -12.765 1.00 90.50 199 HIS A N 1
ATOM 1613 C CA . HIS A 1 199 ? 0.138 4.584 -12.763 1.00 90.50 199 HIS A CA 1
ATOM 1614 C C . HIS A 1 199 ? -0.021 6.101 -12.661 1.00 90.50 199 HIS A C 1
ATOM 1616 O O . HIS A 1 199 ? 0.499 6.698 -11.721 1.00 90.50 199 HIS A O 1
ATOM 1622 N N . PHE A 1 200 ? -0.789 6.708 -13.572 1.00 89.50 200 PHE A N 1
ATOM 1623 C CA . PHE A 1 200 ? -1.031 8.152 -13.585 1.00 89.50 200 PHE A CA 1
ATOM 1624 C C . PHE A 1 200 ? -1.618 8.632 -12.254 1.00 89.50 200 PHE A C 1
ATOM 1626 O O . PHE A 1 200 ? -1.139 9.593 -11.662 1.00 89.50 200 PHE A O 1
ATOM 1633 N N . LYS A 1 201 ? -2.615 7.913 -11.726 1.00 89.56 201 LYS A N 1
ATOM 1634 C CA . LYS A 1 201 ? -3.235 8.257 -10.445 1.00 89.56 201 LYS A CA 1
ATOM 1635 C C . LYS A 1 201 ? -2.263 8.130 -9.271 1.00 89.56 201 LYS A C 1
ATOM 1637 O O . LYS A 1 201 ? -2.304 8.954 -8.364 1.00 89.56 201 LYS A O 1
ATOM 1642 N N . SER A 1 202 ? -1.400 7.116 -9.266 1.00 94.25 202 SER A N 1
ATOM 1643 C CA . SER A 1 202 ? -0.373 6.972 -8.225 1.00 94.25 202 SER A CA 1
ATOM 1644 C C . SER A 1 202 ? 0.660 8.098 -8.298 1.00 94.25 202 SER A C 1
ATOM 1646 O O . SER A 1 202 ? 1.062 8.616 -7.262 1.00 94.25 202 SER A O 1
ATOM 1648 N N . GLN A 1 203 ? 1.030 8.523 -9.508 1.00 95.38 203 GLN A N 1
ATOM 1649 C CA . GLN A 1 203 ? 1.927 9.653 -9.732 1.00 95.38 203 GLN A CA 1
ATOM 1650 C C . GLN A 1 203 ? 1.313 10.988 -9.282 1.00 95.38 203 GLN A C 1
ATOM 1652 O O . GLN A 1 203 ? 1.976 11.745 -8.581 1.00 95.38 203 GLN A O 1
ATOM 1657 N N . ASP A 1 204 ? 0.047 11.251 -9.609 1.00 94.06 204 ASP A N 1
ATOM 1658 C CA . ASP A 1 204 ? -0.688 12.440 -9.147 1.00 94.06 204 ASP A CA 1
ATOM 1659 C C . ASP A 1 204 ? -0.805 12.478 -7.612 1.00 94.06 204 ASP A C 1
ATOM 1661 O O . ASP A 1 204 ? -0.535 13.501 -6.979 1.00 94.06 204 ASP A O 1
ATOM 1665 N N . LEU A 1 205 ? -1.147 11.346 -6.983 1.00 94.19 205 LEU A N 1
ATOM 1666 C CA . LEU A 1 205 ? -1.191 11.248 -5.522 1.00 94.19 205 LEU A CA 1
ATOM 1667 C C . LEU A 1 205 ? 0.187 11.462 -4.887 1.00 94.19 205 LEU A C 1
ATOM 1669 O O . LEU A 1 205 ? 0.268 12.124 -3.853 1.00 94.19 205 LEU A O 1
ATOM 1673 N N . TRP A 1 206 ? 1.252 10.945 -5.505 1.00 95.94 206 TRP A N 1
ATOM 1674 C CA . TRP A 1 206 ? 2.625 11.187 -5.069 1.00 95.94 206 TRP A CA 1
ATOM 1675 C C . TRP A 1 206 ? 2.979 12.673 -5.130 1.00 95.94 206 TRP A C 1
ATOM 1677 O O . TRP A 1 206 ? 3.416 13.231 -4.131 1.00 95.94 206 TRP A O 1
ATOM 1687 N N . GLN A 1 207 ? 2.714 13.347 -6.251 1.00 95.00 207 GLN 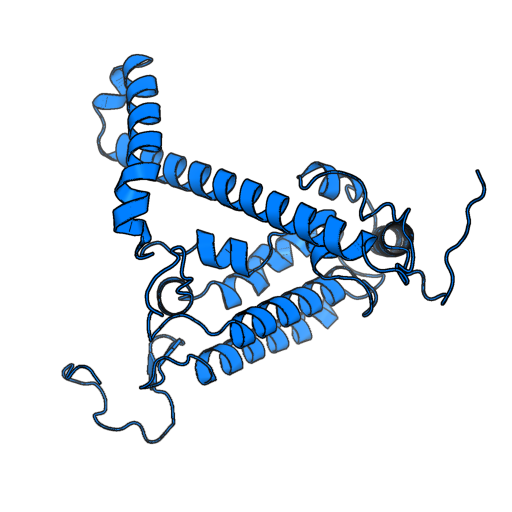A N 1
ATOM 1688 C CA . GLN A 1 207 ? 2.982 14.782 -6.394 1.00 95.00 207 GLN A CA 1
ATOM 1689 C C . GLN A 1 207 ? 2.234 15.611 -5.344 1.00 95.00 207 GLN A C 1
ATOM 1691 O O . GLN A 1 207 ? 2.829 16.461 -4.686 1.00 95.00 207 GLN A O 1
ATOM 1696 N N . LYS A 1 208 ? 0.949 15.315 -5.110 1.00 94.69 208 LYS A N 1
ATOM 1697 C CA . LYS A 1 208 ? 0.156 15.960 -4.050 1.00 94.69 208 LYS A CA 1
ATOM 1698 C C . LYS A 1 208 ? 0.735 15.719 -2.660 1.00 94.69 208 LYS A C 1
ATOM 1700 O O . LYS A 1 208 ? 0.726 16.626 -1.829 1.00 94.69 208 LYS A O 1
ATOM 1705 N N . PHE A 1 209 ? 1.221 14.506 -2.397 1.00 94.06 209 PHE A N 1
ATOM 1706 C CA . PHE A 1 209 ? 1.906 14.190 -1.150 1.00 94.06 209 PHE A CA 1
ATOM 1707 C C . PHE A 1 209 ? 3.182 15.025 -0.988 1.00 94.06 209 PHE A C 1
ATOM 1709 O O . PHE A 1 209 ? 3.345 15.628 0.069 1.00 94.06 209 PHE A O 1
ATOM 1716 N N . VAL A 1 210 ? 4.030 15.104 -2.019 1.00 92.00 210 VAL A N 1
ATOM 1717 C CA . VAL A 1 210 ? 5.284 15.876 -1.991 1.00 92.00 210 VAL A CA 1
ATOM 1718 C C . VAL A 1 210 ? 5.009 17.357 -1.734 1.00 92.00 210 VAL A C 1
ATOM 1720 O O . VAL A 1 210 ? 5.595 17.920 -0.816 1.00 92.00 210 VAL A O 1
ATOM 1723 N N . ILE A 1 211 ? 4.062 17.963 -2.459 1.00 92.19 211 ILE A N 1
ATOM 1724 C CA . ILE A 1 211 ? 3.674 19.371 -2.262 1.00 92.19 211 ILE A CA 1
ATOM 1725 C C . ILE A 1 211 ? 3.252 19.613 -0.809 1.00 92.19 211 ILE A C 1
ATOM 1727 O O . ILE A 1 211 ? 3.744 20.534 -0.167 1.00 92.19 211 ILE A O 1
ATOM 1731 N N . ARG A 1 212 ? 2.376 18.755 -0.268 1.00 91.50 212 ARG A N 1
ATOM 1732 C CA . ARG A 1 212 ? 1.902 18.872 1.118 1.00 91.50 212 ARG A CA 1
ATOM 1733 C C . ARG A 1 212 ? 3.013 18.654 2.145 1.00 91.50 212 ARG A C 1
ATOM 1735 O O . ARG A 1 212 ? 2.947 19.231 3.223 1.00 91.50 212 ARG A O 1
ATOM 1742 N N . TYR A 1 213 ? 3.964 17.768 1.861 1.00 87.81 213 TYR A N 1
ATOM 1743 C CA . TYR A 1 213 ? 5.091 17.502 2.748 1.00 87.81 213 TYR A CA 1
ATOM 1744 C C . TYR A 1 213 ? 6.021 18.717 2.811 1.00 87.81 213 TYR A C 1
ATOM 1746 O O . TYR A 1 213 ? 6.330 19.177 3.903 1.00 87.81 213 TYR A O 1
ATOM 1754 N N . LEU A 1 214 ? 6.400 19.271 1.655 1.00 87.38 214 LEU A N 1
ATOM 1755 C CA . LEU A 1 214 ? 7.306 20.422 1.565 1.00 87.38 214 LEU A CA 1
ATOM 1756 C C . LEU A 1 214 ? 6.663 21.728 2.046 1.00 87.38 214 LEU A C 1
ATOM 1758 O O . LEU A 1 214 ? 7.358 22.617 2.512 1.00 87.38 214 LEU A O 1
ATOM 1762 N N . SER A 1 215 ? 5.335 21.853 1.978 1.00 86.69 215 SER A N 1
ATOM 1763 C CA . SER A 1 215 ? 4.638 23.035 2.496 1.00 86.69 215 SER A CA 1
ATOM 1764 C C . SER A 1 215 ? 4.555 23.088 4.028 1.00 86.69 215 SER A C 1
ATOM 1766 O O . SER A 1 215 ? 4.048 24.065 4.574 1.00 86.69 215 SER A O 1
ATOM 1768 N N . GLN A 1 216 ? 4.939 22.025 4.742 1.00 82.38 216 GLN A N 1
ATOM 1769 C CA . GLN A 1 216 ? 4.905 22.012 6.204 1.00 82.38 216 GLN A CA 1
ATOM 1770 C C . GLN A 1 216 ? 6.178 22.655 6.751 1.00 82.38 216 GLN A C 1
ATOM 1772 O O . GLN A 1 216 ? 7.256 22.102 6.595 1.00 82.38 216 GLN A O 1
ATOM 1777 N N . ALA A 1 217 ? 6.035 23.769 7.476 1.00 60.31 217 ALA A N 1
ATOM 1778 C CA . ALA A 1 217 ? 7.153 24.496 8.091 1.00 60.31 217 ALA A CA 1
ATOM 1779 C C . ALA A 1 217 ? 7.992 23.662 9.088 1.00 60.31 217 ALA A C 1
ATOM 1781 O O . ALA A 1 217 ? 9.083 24.065 9.465 1.00 60.31 217 ALA A O 1
ATOM 1782 N N . ALA A 1 218 ? 7.479 22.505 9.523 1.00 62.16 218 ALA A N 1
ATOM 1783 C CA . ALA A 1 218 ? 8.166 21.541 10.382 1.00 62.16 218 ALA A CA 1
ATOM 1784 C C . ALA A 1 218 ? 8.586 20.267 9.620 1.00 62.16 218 ALA A C 1
ATOM 1786 O O . ALA A 1 218 ? 8.644 19.185 10.213 1.00 62.16 218 ALA A O 1
ATOM 1787 N N . ALA A 1 219 ? 8.796 20.347 8.302 1.00 66.62 219 ALA A N 1
ATOM 1788 C CA . ALA A 1 219 ? 9.256 19.212 7.513 1.00 66.62 219 ALA A CA 1
ATOM 1789 C C . ALA A 1 219 ? 10.578 18.692 8.095 1.00 66.62 219 ALA A C 1
ATOM 1791 O O . ALA A 1 219 ? 11.611 19.345 8.027 1.00 66.62 219 ALA A O 1
ATOM 1792 N N . PHE A 1 220 ? 10.529 17.493 8.683 1.00 68.38 220 PHE A N 1
ATOM 1793 C CA . PHE A 1 220 ? 11.655 16.899 9.410 1.00 68.38 220 PHE A CA 1
ATOM 1794 C C . PHE A 1 220 ? 12.931 16.796 8.560 1.00 68.38 220 PHE A C 1
ATOM 1796 O O . PHE A 1 220 ? 14.036 16.902 9.078 1.00 68.38 220 PHE A O 1
ATOM 1803 N N . ASN A 1 221 ? 12.773 16.554 7.258 1.00 75.06 221 ASN A N 1
ATOM 1804 C CA . ASN A 1 221 ? 13.872 16.522 6.304 1.00 75.06 221 ASN A CA 1
ATOM 1805 C C . ASN A 1 221 ? 13.359 16.922 4.915 1.00 75.06 221 ASN A C 1
ATOM 1807 O O . ASN A 1 221 ? 12.713 16.112 4.240 1.00 75.06 221 ASN A O 1
ATOM 1811 N N . GLU A 1 222 ? 13.622 18.161 4.502 1.00 74.50 222 GLU A N 1
ATOM 1812 C CA . GLU A 1 222 ? 13.245 18.698 3.185 1.00 74.50 222 GLU A CA 1
ATOM 1813 C C . GLU A 1 222 ? 14.027 18.032 2.041 1.00 74.50 222 GLU A C 1
ATOM 1815 O O . GLU A 1 222 ? 13.482 17.803 0.962 1.00 74.50 222 GLU A O 1
ATOM 1820 N N . ASN A 1 223 ? 15.262 17.597 2.312 1.00 78.69 223 ASN A N 1
ATOM 1821 C CA . ASN A 1 223 ? 16.158 16.950 1.350 1.00 78.69 223 ASN A CA 1
ATOM 1822 C C . ASN A 1 223 ? 16.115 15.414 1.420 1.00 78.69 223 ASN A C 1
ATOM 1824 O O . ASN A 1 223 ? 17.044 14.733 0.989 1.00 78.69 223 ASN A O 1
ATOM 1828 N N . CYS A 1 224 ? 15.031 14.845 1.952 1.00 82.19 224 CYS A N 1
ATOM 1829 C CA . CYS A 1 224 ? 14.853 13.403 2.093 1.00 82.19 224 CYS A CA 1
ATOM 1830 C C . CYS A 1 224 ? 14.982 12.677 0.729 1.00 82.19 224 CYS A C 1
ATOM 1832 O O . CYS A 1 224 ? 14.127 12.870 -0.146 1.00 82.19 224 CYS A O 1
ATOM 1834 N N . PRO A 1 225 ? 15.971 11.773 0.539 1.00 88.25 225 PRO A N 1
ATOM 1835 C CA . PRO A 1 225 ? 16.173 11.073 -0.737 1.00 88.25 225 PRO A CA 1
ATOM 1836 C C . PRO A 1 225 ? 14.969 10.245 -1.206 1.00 88.25 225 PRO A C 1
ATOM 1838 O O . PRO A 1 225 ? 14.820 9.957 -2.396 1.00 88.25 225 PRO A O 1
ATOM 1841 N N . ALA A 1 226 ? 14.101 9.825 -0.281 1.00 88.62 226 ALA A N 1
ATOM 1842 C CA . ALA A 1 226 ? 12.894 9.083 -0.620 1.00 88.62 226 ALA A CA 1
ATOM 1843 C C . ALA A 1 226 ? 11.788 9.962 -1.231 1.00 88.62 226 ALA A C 1
ATOM 1845 O O . ALA A 1 226 ? 10.949 9.450 -1.975 1.00 88.62 226 ALA A O 1
ATOM 1846 N N . ILE A 1 227 ? 11.797 11.270 -0.957 1.00 89.31 227 ILE A N 1
ATOM 1847 C CA . ILE A 1 227 ? 10.819 12.252 -1.461 1.00 89.31 227 ILE A CA 1
ATOM 1848 C C . ILE A 1 227 ? 11.206 12.771 -2.845 1.00 89.31 227 ILE A C 1
ATOM 1850 O O . ILE A 1 227 ? 10.345 13.151 -3.637 1.00 89.31 227 ILE A O 1
ATOM 1854 N N . GLN A 1 228 ? 12.491 12.712 -3.175 1.00 87.94 228 GLN A N 1
ATOM 1855 C CA . GLN A 1 228 ? 12.981 13.082 -4.491 1.00 87.94 228 GLN A CA 1
ATOM 1856 C C . GLN A 1 228 ? 12.542 12.081 -5.574 1.00 87.94 228 GLN A C 1
ATOM 1858 O O . GLN A 1 228 ? 12.385 10.872 -5.342 1.00 87.94 228 GLN A O 1
ATOM 1863 N N . GLY A 1 229 ? 12.383 12.602 -6.791 1.00 89.12 229 GLY A N 1
ATOM 1864 C CA . GLY A 1 229 ? 12.058 11.827 -7.984 1.00 89.12 229 GLY A CA 1
ATOM 1865 C C . GLY A 1 229 ? 10.564 11.570 -8.202 1.00 89.12 229 GLY A C 1
ATOM 1866 O O . GLY A 1 229 ? 9.685 12.014 -7.458 1.00 89.12 229 GLY A O 1
ATOM 1867 N N . ILE A 1 230 ? 10.279 10.842 -9.280 1.00 91.94 230 ILE A N 1
ATOM 1868 C CA . ILE A 1 230 ? 8.916 10.545 -9.729 1.00 91.94 230 ILE A CA 1
ATOM 1869 C C . ILE A 1 230 ? 8.478 9.136 -9.318 1.00 91.94 230 ILE A C 1
ATOM 1871 O O . ILE A 1 230 ? 9.281 8.248 -9.020 1.00 91.94 230 ILE A O 1
ATOM 1875 N N . TRP A 1 231 ? 7.167 8.911 -9.333 1.00 94.81 231 TRP A N 1
ATOM 1876 C CA . TRP A 1 231 ? 6.604 7.574 -9.185 1.00 94.81 231 TRP A CA 1
ATOM 1877 C C . TRP A 1 231 ? 7.050 6.666 -10.343 1.00 94.81 231 TRP A C 1
ATOM 1879 O O . TRP A 1 231 ? 6.942 7.043 -11.507 1.00 94.81 231 TRP A O 1
ATOM 1889 N N . GLY A 1 232 ? 7.529 5.453 -10.052 1.00 93.88 232 GLY A N 1
ATOM 1890 C CA . GLY A 1 232 ? 7.941 4.515 -11.100 1.00 93.88 232 GLY A CA 1
ATOM 1891 C C . GLY A 1 232 ? 8.707 3.288 -10.609 1.00 93.88 232 GLY A C 1
ATOM 1892 O O . GLY A 1 232 ? 9.128 3.221 -9.455 1.00 93.88 232 GLY A O 1
ATOM 1893 N N . GLN A 1 233 ? 8.902 2.315 -11.508 1.00 93.12 233 GLN A N 1
ATOM 1894 C CA . GLN A 1 233 ? 9.593 1.049 -11.212 1.00 93.12 233 GLN A CA 1
ATOM 1895 C C . GLN A 1 233 ? 11.079 1.217 -10.878 1.00 93.12 233 GLN A C 1
ATOM 1897 O O . GLN A 1 233 ? 11.639 0.364 -10.197 1.00 93.12 233 GLN A O 1
ATOM 1902 N N . HIS A 1 234 ? 11.721 2.294 -11.336 1.00 93.50 234 HIS A N 1
ATOM 1903 C CA . HIS A 1 234 ? 13.124 2.577 -11.025 1.00 93.50 234 HIS A CA 1
ATOM 1904 C C . HIS A 1 234 ? 13.366 2.702 -9.512 1.00 93.50 234 HIS A C 1
ATOM 1906 O O . HIS A 1 234 ? 14.422 2.291 -9.049 1.00 93.50 234 HIS A O 1
ATOM 1912 N N . ASN A 1 235 ? 12.371 3.148 -8.733 1.00 93.50 235 ASN A N 1
ATOM 1913 C CA . ASN A 1 235 ? 12.457 3.176 -7.269 1.00 93.50 235 ASN A CA 1
ATOM 1914 C C . ASN A 1 235 ? 12.648 1.773 -6.674 1.00 93.50 235 ASN A C 1
ATOM 1916 O O . ASN A 1 235 ? 13.427 1.592 -5.746 1.00 93.50 235 ASN A O 1
ATOM 1920 N N . LEU A 1 236 ? 11.995 0.760 -7.257 1.00 93.50 236 LEU A N 1
ATOM 1921 C CA . LEU A 1 236 ? 12.121 -0.621 -6.796 1.00 93.50 236 LEU A CA 1
ATOM 1922 C C . LEU A 1 236 ? 13.500 -1.219 -7.128 1.00 93.50 236 LEU A C 1
ATOM 1924 O O . LEU A 1 236 ? 13.982 -2.083 -6.401 1.00 93.50 236 LEU A O 1
ATOM 1928 N N . LYS A 1 237 ? 14.135 -0.760 -8.217 1.00 93.38 237 LYS A N 1
ATOM 1929 C CA . LYS A 1 237 ? 15.435 -1.275 -8.679 1.00 93.38 237 LYS A CA 1
ATOM 1930 C C . LYS A 1 237 ? 16.574 -1.008 -7.691 1.00 93.38 237 LYS A C 1
ATOM 1932 O O . LYS A 1 237 ? 17.542 -1.752 -7.693 1.00 93.38 237 LYS A O 1
ATOM 1937 N N . ILE A 1 238 ? 16.426 -0.003 -6.827 1.00 92.19 238 ILE A N 1
ATOM 1938 C CA . ILE A 1 238 ? 17.389 0.341 -5.767 1.00 92.19 238 ILE A CA 1
ATOM 1939 C C . ILE A 1 238 ? 17.600 -0.834 -4.793 1.00 92.19 238 ILE A C 1
ATOM 1941 O O . ILE A 1 238 ? 18.665 -0.971 -4.203 1.00 92.19 238 ILE A O 1
ATOM 1945 N N . TRP A 1 239 ? 16.588 -1.689 -4.633 1.00 93.69 239 TRP A N 1
ATOM 1946 C CA . TRP A 1 239 ? 16.556 -2.760 -3.631 1.00 93.69 239 TRP A CA 1
ATOM 1947 C C . TRP A 1 239 ? 16.951 -4.138 -4.171 1.00 93.69 239 TRP A C 1
ATOM 1949 O O . TRP A 1 239 ? 16.809 -5.136 -3.464 1.00 93.69 239 TRP A O 1
ATOM 1959 N N . VAL A 1 240 ? 17.347 -4.214 -5.441 1.00 92.00 240 VAL A N 1
ATOM 1960 C CA . VAL A 1 240 ? 17.699 -5.471 -6.110 1.00 92.00 240 VAL A CA 1
ATOM 1961 C C . VAL A 1 240 ? 18.980 -6.034 -5.487 1.00 92.00 240 VAL A C 1
ATOM 1963 O O . VAL A 1 240 ? 19.883 -5.279 -5.141 1.00 92.00 240 VAL A O 1
ATOM 1966 N N . ASP A 1 241 ? 19.016 -7.355 -5.297 1.00 89.12 241 ASP A N 1
ATOM 1967 C CA . ASP A 1 241 ? 20.161 -8.120 -4.771 1.00 89.12 241 ASP A CA 1
ATOM 1968 C C . ASP A 1 241 ? 20.681 -7.691 -3.387 1.00 89.12 241 ASP A C 1
ATOM 1970 O O . ASP A 1 241 ? 21.773 -8.069 -2.967 1.00 89.12 241 ASP A O 1
ATOM 1974 N N . MET A 1 242 ? 19.868 -6.952 -2.630 1.00 92.31 242 MET A N 1
ATOM 1975 C CA . MET A 1 242 ? 20.227 -6.483 -1.299 1.00 92.31 242 MET A CA 1
ATOM 1976 C C . MET A 1 242 ? 19.646 -7.396 -0.200 1.00 92.31 242 MET A C 1
ATOM 1978 O O . MET A 1 242 ? 18.430 -7.621 -0.157 1.00 92.31 242 MET A O 1
ATOM 1982 N N . PRO A 1 243 ? 20.473 -7.891 0.743 1.00 93.44 243 PRO A N 1
ATOM 1983 C CA . PRO A 1 243 ? 20.002 -8.553 1.952 1.00 93.44 243 PRO A CA 1
ATOM 1984 C C . PRO A 1 243 ? 19.045 -7.670 2.753 1.00 93.44 243 PRO A C 1
ATOM 1986 O O . PRO A 1 243 ? 19.216 -6.453 2.848 1.00 93.44 243 PRO A O 1
ATOM 1989 N N . LYS A 1 244 ? 18.080 -8.301 3.426 1.00 93.75 244 LYS A N 1
ATOM 1990 C CA . LYS A 1 244 ? 17.038 -7.612 4.196 1.00 93.75 244 LYS A CA 1
ATOM 1991 C C . LYS A 1 244 ? 17.586 -6.564 5.174 1.00 93.75 244 LYS A C 1
ATOM 1993 O O . LYS A 1 244 ? 17.068 -5.452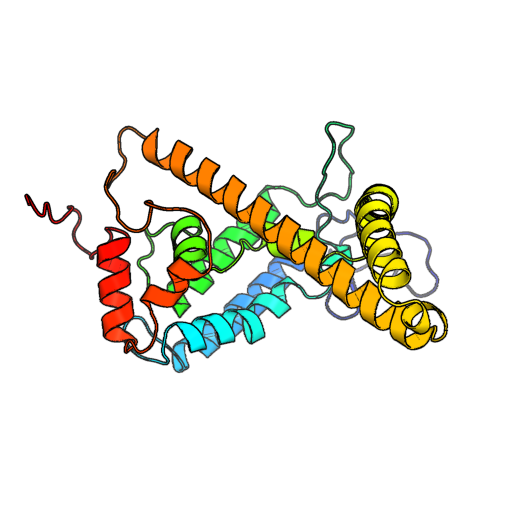 5.211 1.00 93.75 244 LYS A O 1
ATOM 1998 N N . ALA A 1 245 ? 18.639 -6.887 5.923 1.00 93.38 245 ALA A N 1
ATOM 1999 C CA . ALA A 1 245 ? 19.243 -5.960 6.880 1.00 93.38 245 ALA A CA 1
ATOM 2000 C C . ALA A 1 245 ? 19.758 -4.679 6.203 1.00 93.38 245 ALA A C 1
ATOM 2002 O O . ALA A 1 245 ? 19.453 -3.576 6.656 1.00 93.38 245 ALA A O 1
ATOM 2003 N N . GLN A 1 246 ? 20.474 -4.827 5.085 1.00 94.62 246 GLN A N 1
ATOM 2004 C CA . GLN A 1 246 ? 20.993 -3.702 4.307 1.00 94.62 246 GLN A CA 1
ATOM 2005 C C . GLN A 1 246 ? 19.852 -2.871 3.711 1.00 94.62 246 GLN A C 1
ATOM 2007 O O . GLN A 1 246 ? 19.880 -1.645 3.795 1.00 94.62 246 GLN A O 1
ATOM 2012 N N . SER A 1 247 ? 18.799 -3.520 3.201 1.00 94.88 247 SER A N 1
ATOM 2013 C CA . SER A 1 247 ? 17.622 -2.814 2.683 1.00 94.88 247 SER A CA 1
ATOM 2014 C C . SER A 1 247 ? 16.922 -1.994 3.760 1.00 94.88 247 SER A C 1
ATOM 2016 O O . SER A 1 247 ? 16.515 -0.866 3.512 1.00 94.88 247 SER A O 1
ATOM 2018 N N . THR A 1 248 ? 16.796 -2.519 4.975 1.00 93.38 248 THR A N 1
ATOM 2019 C CA . THR A 1 248 ? 16.179 -1.773 6.076 1.00 93.38 248 THR A CA 1
ATOM 2020 C C . THR A 1 248 ? 17.022 -0.564 6.479 1.00 93.38 248 THR A C 1
ATOM 2022 O O . THR A 1 248 ? 16.474 0.519 6.680 1.00 93.38 248 THR A O 1
ATOM 2025 N N . ILE A 1 249 ? 18.350 -0.707 6.537 1.00 92.19 249 ILE A N 1
ATOM 2026 C CA . ILE A 1 249 ? 19.263 0.415 6.807 1.00 92.19 249 ILE A CA 1
ATOM 2027 C C . ILE A 1 249 ? 19.127 1.484 5.718 1.00 92.19 249 ILE A C 1
ATOM 2029 O O . ILE A 1 249 ? 18.891 2.653 6.026 1.00 92.19 249 ILE A O 1
ATOM 2033 N N . LEU A 1 250 ? 19.199 1.088 4.445 1.00 92.88 250 LEU A N 1
ATOM 2034 C CA . LEU A 1 250 ? 19.065 2.013 3.324 1.00 92.88 250 LEU A CA 1
ATOM 2035 C C . LEU A 1 250 ? 17.688 2.693 3.310 1.00 92.88 250 LEU A C 1
ATOM 2037 O O . LEU A 1 250 ? 17.604 3.887 3.040 1.00 92.88 250 LEU A O 1
ATOM 2041 N N . LEU A 1 251 ? 16.609 1.987 3.658 1.00 93.31 251 LEU A N 1
ATOM 2042 C CA . LEU A 1 251 ? 15.275 2.578 3.798 1.00 93.31 251 LEU A CA 1
ATOM 2043 C C . LEU A 1 251 ? 15.246 3.672 4.859 1.00 93.31 251 LEU A C 1
ATOM 2045 O O . LEU A 1 251 ? 14.686 4.741 4.628 1.00 93.31 251 LEU A O 1
ATOM 2049 N N . HIS A 1 252 ? 15.863 3.435 6.007 1.00 90.75 252 HIS A N 1
ATOM 2050 C CA . HIS A 1 252 ? 15.933 4.415 7.083 1.00 90.75 252 HIS A CA 1
ATOM 2051 C C . HIS A 1 252 ? 16.764 5.642 6.702 1.00 90.75 252 HIS A C 1
ATOM 2053 O O . HIS A 1 252 ? 16.320 6.764 6.936 1.00 90.75 252 HIS A O 1
ATOM 2059 N N . ILE A 1 253 ? 17.886 5.449 6.005 1.00 88.94 253 ILE A N 1
ATOM 2060 C CA . ILE A 1 253 ? 18.683 6.551 5.447 1.00 88.94 253 ILE A CA 1
ATOM 2061 C C . ILE A 1 253 ? 17.851 7.349 4.437 1.00 88.94 253 ILE A C 1
ATOM 2063 O O . ILE A 1 253 ? 17.706 8.563 4.563 1.00 88.94 253 ILE A O 1
ATOM 2067 N N . ARG A 1 254 ? 17.235 6.668 3.464 1.00 90.25 254 ARG A N 1
ATOM 2068 C CA . ARG A 1 254 ? 16.453 7.316 2.403 1.00 90.25 254 ARG A CA 1
ATOM 2069 C C . ARG A 1 254 ? 15.248 8.067 2.947 1.00 90.25 254 ARG A C 1
ATOM 2071 O O . ARG A 1 254 ? 14.933 9.133 2.435 1.00 90.25 254 ARG A O 1
ATOM 2078 N N . THR A 1 255 ? 14.571 7.527 3.958 1.00 87.94 255 THR A N 1
ATOM 2079 C CA . THR A 1 255 ? 13.397 8.166 4.573 1.00 87.94 255 THR A CA 1
ATOM 2080 C C . THR A 1 255 ? 13.749 9.201 5.642 1.00 87.94 255 THR A C 1
ATOM 2082 O O . THR A 1 255 ? 12.857 9.900 6.109 1.00 87.94 255 THR A O 1
ATOM 2085 N N . GLY A 1 256 ? 15.020 9.308 6.040 1.00 81.44 256 GLY A N 1
ATOM 2086 C CA . GLY A 1 256 ? 15.474 10.187 7.119 1.00 81.44 256 GLY A CA 1
ATOM 2087 C C . GLY A 1 256 ? 15.103 9.706 8.525 1.00 81.44 256 GLY A C 1
ATOM 2088 O O . GLY A 1 256 ? 15.554 10.288 9.501 1.00 81.44 256 GLY A O 1
ATOM 2089 N N . PHE A 1 257 ? 14.320 8.634 8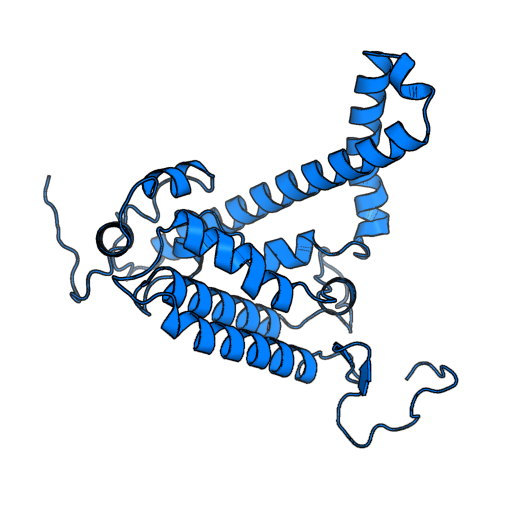.664 1.00 82.06 257 PHE A N 1
ATOM 2090 C CA . PHE A 1 257 ? 13.978 8.060 9.961 1.00 82.06 257 PHE A CA 1
ATOM 2091 C C . PHE A 1 257 ? 15.005 6.983 10.303 1.00 82.06 257 PHE A C 1
ATOM 2093 O O . PHE A 1 257 ? 14.850 5.837 9.901 1.00 82.06 257 PHE A O 1
ATOM 2100 N N . ASN A 1 258 ? 16.055 7.348 11.034 1.00 71.31 258 ASN A N 1
ATOM 2101 C CA . ASN A 1 258 ? 17.180 6.477 11.408 1.00 71.31 258 ASN A CA 1
ATOM 2102 C C . ASN A 1 258 ? 17.198 6.116 12.909 1.00 71.31 258 ASN A C 1
ATOM 2104 O O . ASN A 1 258 ? 18.200 5.627 13.418 1.00 71.31 258 ASN A O 1
ATOM 2108 N N . GLY A 1 259 ? 16.090 6.357 13.620 1.00 65.31 259 GLY A N 1
ATOM 2109 C CA . GLY A 1 259 ? 15.977 6.134 15.066 1.00 65.31 259 GLY A CA 1
ATOM 2110 C C . GLY A 1 259 ? 16.548 7.269 15.922 1.00 65.31 259 GLY A C 1
ATOM 2111 O O . GLY A 1 259 ? 16.294 7.297 17.123 1.00 65.31 259 GLY A O 1
ATOM 2112 N N . LEU A 1 260 ? 17.240 8.232 15.310 1.00 61.03 260 LEU A N 1
ATOM 2113 C CA . LEU A 1 260 ? 17.641 9.483 15.940 1.00 61.03 260 LEU A CA 1
ATOM 2114 C C . LEU A 1 260 ? 16.540 10.531 15.706 1.00 61.03 260 LEU A C 1
ATOM 2116 O O . LEU A 1 260 ? 15.875 10.539 14.671 1.00 61.03 260 LEU A O 1
ATOM 2120 N N . ASN A 1 261 ? 16.323 11.427 16.671 1.00 53.78 261 ASN A N 1
ATOM 2121 C CA . ASN A 1 261 ? 15.399 12.563 16.518 1.00 53.78 261 ASN A CA 1
ATOM 2122 C C . ASN A 1 261 ? 16.000 13.706 15.664 1.00 53.78 261 ASN A C 1
ATOM 2124 O O . ASN A 1 261 ? 15.439 14.797 15.649 1.00 53.78 261 ASN A O 1
ATOM 2128 N N . ALA A 1 262 ? 17.119 13.473 14.972 1.00 51.19 262 ALA A N 1
ATOM 2129 C CA . ALA A 1 262 ? 17.833 14.464 14.173 1.00 51.19 262 ALA A CA 1
ATOM 2130 C C . ALA A 1 262 ? 18.297 13.863 12.837 1.00 51.19 262 ALA A C 1
ATOM 2132 O O . ALA A 1 262 ? 18.639 12.679 12.757 1.00 51.19 262 ALA A O 1
ATOM 2133 N N . THR A 1 263 ? 18.315 14.687 11.791 1.00 52.00 263 THR A N 1
ATOM 2134 C CA . THR A 1 263 ? 18.922 14.364 10.500 1.00 52.00 263 THR A CA 1
ATOM 2135 C C . THR A 1 263 ? 20.439 14.296 10.647 1.00 52.00 263 THR A C 1
ATOM 2137 O O . THR A 1 263 ? 21.051 15.194 11.220 1.00 52.00 263 THR A O 1
ATOM 2140 N N . LEU A 1 264 ? 21.064 13.244 10.109 1.00 52.28 264 LEU A N 1
ATOM 2141 C CA . LEU A 1 264 ? 22.496 13.296 9.815 1.00 52.28 264 LEU A CA 1
ATOM 2142 C C . LEU A 1 264 ? 22.654 14.325 8.692 1.00 52.28 264 LEU A C 1
ATOM 2144 O O . LEU A 1 264 ? 22.382 14.010 7.534 1.00 52.28 264 LEU A O 1
ATOM 2148 N N . HIS A 1 265 ? 22.994 15.564 9.043 1.00 46.53 265 HIS A N 1
ATOM 2149 C CA . HIS A 1 265 ? 23.497 16.527 8.075 1.00 46.53 265 HIS A CA 1
ATOM 2150 C C . HIS A 1 265 ? 24.805 15.944 7.538 1.00 46.53 265 HIS A C 1
ATOM 2152 O O . HIS A 1 265 ? 25.817 15.911 8.230 1.00 46.53 265 HIS A O 1
ATOM 2158 N N . LEU A 1 266 ? 24.748 15.366 6.340 1.00 42.53 266 LEU A N 1
ATOM 2159 C CA . LEU A 1 266 ? 25.939 15.201 5.527 1.00 42.53 266 LEU A CA 1
ATOM 2160 C C . LEU A 1 266 ? 26.118 16.543 4.832 1.00 42.53 266 LEU A C 1
ATOM 2162 O O . LEU A 1 266 ? 25.520 16.773 3.783 1.00 42.53 266 LEU A O 1
ATOM 2166 N N . ASP A 1 267 ? 26.864 17.432 5.481 1.00 33.69 267 ASP A N 1
ATOM 2167 C CA . ASP A 1 267 ? 27.463 18.577 4.808 1.00 33.69 267 ASP A CA 1
ATOM 2168 C C . ASP A 1 267 ? 28.453 18.002 3.782 1.00 33.69 267 ASP A C 1
ATOM 2170 O O . ASP A 1 267 ? 29.542 17.544 4.135 1.00 33.69 267 ASP A O 1
ATOM 2174 N N . LEU A 1 268 ? 28.012 17.921 2.528 1.00 33.69 268 LEU A N 1
ATOM 2175 C CA . LEU A 1 268 ? 28.827 17.633 1.349 1.00 33.69 268 LEU A CA 1
ATOM 2176 C C . LEU A 1 268 ? 28.617 18.753 0.336 1.00 33.69 268 LEU A C 1
ATOM 2178 O O . LEU A 1 268 ? 27.435 19.071 0.064 1.00 33.69 268 LEU A O 1
#

Solvent-accessible surface area (backbone atoms only — not comparable to full-atom values): 15532 Å² total; per-residue (Å²): 123,84,94,50,91,92,59,74,91,72,65,98,48,85,47,49,77,55,100,85,44,40,49,30,91,76,49,70,43,59,71,29,51,52,53,47,49,50,54,48,50,54,52,53,58,60,42,59,80,62,33,41,49,50,47,48,65,35,57,65,59,45,52,48,47,42,58,72,64,48,48,49,61,68,49,57,68,25,59,77,62,58,44,77,85,90,70,100,68,84,80,62,85,59,43,56,52,67,70,59,54,49,52,53,48,52,51,49,32,53,50,50,27,51,62,56,32,49,62,89,83,61,56,49,69,49,53,25,40,47,60,56,40,74,53,60,72,50,50,44,63,61,66,32,77,67,41,80,46,51,60,55,43,44,49,57,54,39,50,56,47,47,50,55,47,49,56,49,31,72,75,39,62,76,58,62,81,41,69,68,61,45,52,54,49,49,54,49,45,53,50,50,51,42,51,53,52,42,49,53,52,46,34,53,52,46,50,54,47,50,54,58,47,69,69,37,96,76,47,85,59,85,82,28,63,55,71,57,82,77,70,45,67,71,46,38,59,76,44,62,97,37,56,25,42,60,46,26,51,51,48,20,62,30,63,52,58,68,88,53,100,59,68,83,79,77,90,122